Protein AF-F9PAH0-F1 (afdb_monomer_lite)

pLDDT: mean 81.91, std 15.85, range [33.75, 95.69]

Sequence (207 aa):
MQLYPTVAMKDNVKKVADNQKLSNFDKQYIRLISRLNNREYALFSSLFSEHNENYEKLVQPQVNRLPDKFSYSDLEKFATRDAQRNTTNNDLGIDNKFYKHRLRKRIKKLKGTQKRFSYTKSPEYNDLQLVLNQFAKSKTNPIFVIPPVNAKWTAYTGLSQEKYQQAVKKFVINWKVKDSRILLTFQTMAENLTLCRIRFIWDGLVG

Radius of gyration: 22.72 Å; chains: 1; bounding box: 51×42×54 Å

Organism: NCBI:txid1035184

InterPro domains:
  IPR006998 DltD [PF04914] (8-170)
  IPR006998 DltD [PTHR40039] (2-171)
  IPR023896 D-alanyl-lipoteichoic acid biosynthesis DltD, Firmicutes [TIGR04092] (8-171)

Foldseek 3Di:
DPQDPPDPVSVVVVCVVVVHDDDPVSVVVVVVVVVVVVVVCVVCVCVPPVPDCCCVVPPVVVVVQADPDDDLVRLLVSLVVVLCVQQPPDPLSAGPVCCVPPQVVCVVVQFQQQQVPAPQDDCVVVVVVVVLVVCVVVVHADEDEDFDFRPSSCNRNVHDPVRVVNNVVVVVVVVVVSVHHYDYLDPVPNPSRQANHRGHGRSSVSD

Structure (mmCIF, N/CA/C/O backbone):
data_AF-F9PAH0-F1
#
_entry.id   AF-F9PAH0-F1
#
loop_
_atom_site.group_PDB
_atom_site.id
_atom_site.type_symbol
_atom_site.label_atom_id
_atom_site.label_alt_id
_atom_site.label_comp_id
_atom_site.label_asym_id
_atom_site.label_entity_id
_atom_site.label_seq_id
_atom_site.pdbx_PDB_ins_code
_atom_site.Cartn_x
_atom_site.Cartn_y
_atom_site.Cartn_z
_atom_site.occupancy
_atom_site.B_iso_or_equiv
_atom_site.auth_seq_id
_atom_site.auth_comp_id
_atom_site.auth_asym_id
_atom_site.auth_atom_id
_atom_site.pdbx_PDB_model_num
ATOM 1 N N . MET A 1 1 ? -1.562 11.970 23.059 1.00 47.16 1 MET A N 1
ATOM 2 C CA . MET A 1 1 ? -1.780 12.024 21.595 1.00 47.16 1 MET A CA 1
ATOM 3 C C . MET A 1 1 ? -2.135 13.455 21.232 1.00 47.16 1 MET A C 1
ATOM 5 O O . MET A 1 1 ? -3.005 14.019 21.883 1.00 47.16 1 MET A O 1
ATOM 9 N N . GLN A 1 2 ? -1.449 14.074 20.272 1.00 47.50 2 GLN A N 1
ATOM 10 C CA . GLN A 1 2 ? -1.817 15.415 19.815 1.00 47.50 2 GLN A CA 1
ATOM 11 C C . GLN A 1 2 ? -3.057 15.279 18.921 1.00 47.50 2 GLN A C 1
ATOM 13 O O . GLN A 1 2 ? -2.973 14.740 17.823 1.00 47.50 2 GLN A O 1
ATOM 18 N N . LEU A 1 3 ? -4.228 15.667 19.432 1.00 54.44 3 LEU A N 1
ATOM 19 C CA . LEU A 1 3 ? -5.477 15.627 18.668 1.00 54.44 3 LEU A CA 1
ATOM 20 C C . LEU A 1 3 ? -5.437 16.713 17.587 1.00 54.44 3 LEU A C 1
ATOM 22 O O . LEU A 1 3 ? -5.250 17.889 17.904 1.00 54.44 3 LEU A O 1
ATOM 26 N N . TYR A 1 4 ? -5.621 16.324 16.323 1.00 59.38 4 TYR A N 1
ATOM 27 C CA . TYR A 1 4 ? -5.689 17.268 15.210 1.00 59.38 4 TYR A CA 1
ATOM 28 C C . TYR A 1 4 ? -6.858 18.254 15.415 1.00 59.38 4 TYR A C 1
ATOM 30 O O . TYR A 1 4 ? -7.948 17.843 15.826 1.00 59.38 4 TYR A O 1
ATOM 38 N N . PRO A 1 5 ? -6.665 19.558 15.150 1.00 54.03 5 PRO A N 1
ATOM 39 C CA . PRO A 1 5 ? -7.657 20.588 15.465 1.00 54.03 5 PRO A CA 1
ATOM 40 C C . PRO A 1 5 ? -8.951 20.491 14.636 1.00 54.03 5 PRO A C 1
ATOM 42 O O . PRO A 1 5 ? -9.949 21.080 15.030 1.00 54.03 5 PRO A O 1
ATOM 45 N N . THR A 1 6 ? -8.960 19.724 13.542 1.00 70.06 6 THR A N 1
ATOM 46 C CA . THR A 1 6 ? -10.070 19.604 12.576 1.00 70.06 6 THR A CA 1
ATOM 47 C C . THR A 1 6 ? -10.914 18.331 12.728 1.00 70.06 6 THR A C 1
ATOM 49 O O . THR A 1 6 ? -11.711 18.008 11.850 1.00 70.06 6 THR A O 1
ATOM 52 N N . VAL A 1 7 ? -10.754 17.575 13.818 1.00 76.00 7 VAL A N 1
ATOM 53 C CA . VAL A 1 7 ? -11.484 16.311 14.012 1.00 76.00 7 VAL A CA 1
ATOM 54 C C . VAL A 1 7 ? -12.943 16.591 14.382 1.00 76.00 7 VAL A C 1
ATOM 56 O O . VAL A 1 7 ? -13.227 17.128 15.452 1.00 76.00 7 VAL A O 1
ATOM 59 N N . ALA A 1 8 ? -13.878 16.199 13.513 1.00 82.38 8 ALA A N 1
ATOM 60 C CA . ALA A 1 8 ? -15.301 16.186 13.844 1.00 82.38 8 ALA A CA 1
ATOM 61 C C . ALA A 1 8 ? -15.552 15.298 15.077 1.00 82.38 8 ALA A C 1
ATOM 63 O O . ALA A 1 8 ? -14.923 14.253 15.232 1.00 82.38 8 ALA A O 1
ATOM 64 N N . MET A 1 9 ? -16.468 15.709 15.962 1.00 87.69 9 MET A N 1
ATOM 65 C CA . MET A 1 9 ? -16.746 15.010 17.231 1.00 87.69 9 MET A CA 1
ATOM 66 C C . MET A 1 9 ? -15.517 14.890 18.162 1.00 87.69 9 MET A C 1
ATOM 68 O O . MET A 1 9 ? -15.365 13.904 18.888 1.00 87.69 9 MET A O 1
ATOM 72 N N . LYS A 1 10 ? -14.631 15.901 18.150 1.00 89.00 10 LYS A N 1
ATOM 73 C CA . LYS A 1 10 ? -13.363 15.951 18.906 1.00 89.00 10 LYS A CA 1
ATOM 74 C C . LYS A 1 10 ? -13.489 15.516 20.367 1.00 89.00 10 LYS A C 1
ATOM 76 O O . LYS A 1 10 ? -12.657 14.741 20.836 1.00 89.00 10 LYS A O 1
ATOM 81 N N . ASP A 1 11 ? -14.513 15.981 21.076 1.00 90.00 11 ASP A N 1
ATOM 82 C CA . ASP A 1 11 ? -14.696 15.672 22.498 1.00 90.00 11 ASP A CA 1
ATOM 83 C C . ASP A 1 11 ? -15.018 14.193 22.727 1.00 90.00 11 ASP A C 1
ATOM 85 O O . ASP A 1 11 ? -14.488 13.575 23.651 1.00 90.00 11 ASP A O 1
ATOM 89 N N . ASN A 1 12 ? -15.824 13.586 21.851 1.00 91.25 12 ASN A N 1
ATOM 90 C CA . ASN A 1 12 ? -16.105 12.151 21.886 1.00 91.25 12 ASN A CA 1
ATOM 91 C C . ASN A 1 12 ? -14.835 11.337 21.620 1.00 91.25 12 ASN A C 1
ATOM 93 O O . ASN A 1 12 ? -14.559 10.379 22.341 1.00 91.25 12 ASN A O 1
ATOM 97 N N . VAL A 1 13 ? -14.045 11.738 20.619 1.00 90.94 13 VAL A N 1
ATOM 98 C CA . VAL A 1 13 ? -12.766 11.090 20.288 1.00 90.94 13 VAL A CA 1
ATOM 99 C C . VAL A 1 13 ? -11.781 11.202 21.452 1.00 90.94 13 VAL A C 1
ATOM 101 O O . VAL A 1 13 ? -11.138 10.213 21.800 1.00 90.94 13 VAL A O 1
ATOM 104 N N . LYS A 1 14 ? -11.702 12.371 22.101 1.00 92.31 14 LYS A N 1
ATOM 105 C CA . LYS A 1 14 ? -10.852 12.587 23.277 1.00 92.31 14 LYS A CA 1
ATOM 106 C C . LYS A 1 14 ? -11.249 11.673 24.437 1.00 92.31 14 LYS A C 1
ATOM 108 O O . LYS A 1 14 ? -10.386 10.987 24.970 1.00 92.31 14 LYS A O 1
ATOM 113 N N . LYS A 1 15 ? -12.544 11.588 24.766 1.00 94.19 15 LYS A N 1
ATOM 114 C CA . LYS A 1 15 ? -13.045 10.670 25.806 1.00 94.19 15 LYS A CA 1
ATOM 115 C C . LYS A 1 15 ? -12.620 9.226 25.529 1.00 94.19 15 LYS A C 1
ATOM 117 O O . LYS A 1 15 ? -12.112 8.564 26.424 1.00 94.19 15 LYS A O 1
ATOM 122 N N . VAL A 1 16 ? -12.775 8.752 24.290 1.00 92.44 16 VAL A N 1
ATOM 123 C CA . VAL A 1 16 ? -12.360 7.390 23.908 1.00 92.44 16 VAL A CA 1
ATOM 124 C C . VAL A 1 16 ? -10.844 7.204 24.039 1.00 92.44 16 VAL A C 1
ATOM 126 O O . VAL A 1 16 ? -10.410 6.191 24.581 1.00 92.44 16 VAL A O 1
ATOM 129 N N . ALA A 1 17 ? -10.043 8.173 23.588 1.00 91.12 17 ALA A N 1
ATOM 130 C CA . ALA A 1 17 ? -8.582 8.125 23.694 1.00 91.12 17 ALA A CA 1
ATOM 131 C C . ALA A 1 17 ? -8.089 8.111 25.153 1.00 91.12 17 ALA A C 1
ATOM 133 O O . ALA A 1 17 ? -7.122 7.420 25.467 1.00 91.12 17 ALA A O 1
ATOM 134 N N . ASP A 1 18 ? -8.791 8.817 26.041 1.00 94.50 18 ASP A N 1
ATOM 135 C CA . ASP A 1 18 ? -8.509 8.886 27.477 1.00 94.50 18 ASP A CA 1
ATOM 136 C C . ASP A 1 18 ? -9.134 7.704 28.263 1.00 94.50 18 ASP A C 1
ATOM 138 O O . ASP A 1 18 ? -9.179 7.728 29.493 1.00 94.50 18 ASP A O 1
ATOM 142 N N . ASN A 1 19 ? -9.629 6.660 27.576 1.00 92.94 19 ASN A N 1
ATOM 143 C CA . ASN A 1 19 ? -10.338 5.498 28.146 1.00 92.94 19 ASN A CA 1
ATOM 144 C C . ASN A 1 19 ? -11.589 5.847 28.980 1.00 92.94 19 ASN A C 1
ATOM 146 O O . ASN A 1 19 ? -12.035 5.071 29.829 1.00 92.94 19 ASN A O 1
ATOM 150 N N . GLN A 1 20 ? -12.195 7.004 28.729 1.00 95.69 20 GLN A N 1
ATOM 151 C CA . GLN A 1 20 ? -13.417 7.444 29.389 1.00 95.69 20 GLN A CA 1
ATOM 152 C C . GLN A 1 20 ? -14.656 6.877 28.688 1.00 95.69 20 GLN A C 1
ATOM 154 O O . GLN A 1 20 ? -14.743 6.798 27.459 1.00 95.69 20 GLN A O 1
ATOM 159 N N . LYS A 1 21 ? -15.670 6.507 29.478 1.00 94.00 21 LYS A N 1
ATOM 160 C CA . LYS A 1 21 ? -16.954 6.041 28.939 1.00 94.00 21 LYS A CA 1
ATOM 161 C C . LYS A 1 21 ? -17.720 7.209 28.317 1.00 94.00 21 LYS A C 1
ATOM 163 O O . LYS A 1 21 ? -17.865 8.266 28.923 1.00 94.00 21 LYS A O 1
ATOM 168 N N . LEU A 1 22 ? -18.286 6.983 27.134 1.00 94.88 22 LEU A N 1
ATOM 169 C CA . LEU A 1 22 ? -19.228 7.918 26.519 1.00 94.88 22 LEU A CA 1
ATOM 170 C C . LEU A 1 22 ? -20.534 7.975 27.324 1.00 94.88 22 LEU A C 1
ATOM 172 O O . LEU A 1 22 ? -21.088 6.929 27.689 1.00 94.88 22 LEU A O 1
ATOM 176 N N . SER A 1 23 ? -21.041 9.189 27.549 1.00 95.06 23 SER A N 1
ATOM 177 C CA . SER A 1 23 ? -22.338 9.414 28.194 1.00 95.06 23 SER A CA 1
ATOM 178 C C . SER A 1 23 ? -23.495 8.919 27.317 1.00 95.06 23 SER A C 1
ATOM 180 O O . SER A 1 23 ? -23.333 8.622 26.130 1.00 95.06 23 SER A O 1
ATOM 182 N N . ASN A 1 24 ? -24.700 8.838 27.883 1.00 95.62 24 ASN A N 1
ATOM 183 C CA . ASN A 1 24 ? -25.885 8.491 27.098 1.00 95.62 24 ASN A CA 1
ATOM 184 C C . ASN A 1 24 ? -26.184 9.544 26.022 1.00 95.62 24 ASN A C 1
ATOM 186 O O . ASN A 1 24 ? -26.548 9.170 24.909 1.00 95.62 24 ASN A O 1
ATOM 190 N N . PHE A 1 25 ? -25.960 10.827 26.316 1.00 93.25 25 PHE A N 1
ATOM 191 C CA . PHE A 1 25 ? -26.119 11.906 25.341 1.00 93.25 25 PHE A CA 1
ATOM 192 C C . PHE A 1 25 ? -25.129 11.764 24.177 1.00 93.25 25 PHE A C 1
ATOM 194 O O . PHE A 1 25 ? -25.547 11.765 23.021 1.00 93.25 25 PHE A O 1
ATOM 201 N N . ASP A 1 26 ? -23.847 11.512 24.480 1.00 94.75 26 ASP A N 1
ATOM 202 C CA . ASP A 1 26 ? -22.812 11.245 23.470 1.00 94.75 26 ASP A CA 1
ATOM 203 C C . ASP A 1 26 ? -23.247 10.113 22.523 1.00 94.75 26 ASP A C 1
ATOM 205 O O . ASP A 1 26 ? -23.173 10.236 21.301 1.00 94.75 26 ASP A O 1
ATOM 209 N N . LYS A 1 27 ? -23.753 9.007 23.086 1.00 95.06 27 LYS A N 1
ATOM 210 C CA . LYS A 1 27 ? -24.207 7.844 22.309 1.00 95.06 27 LYS A CA 1
ATOM 211 C C . LYS A 1 27 ? -25.421 8.158 21.434 1.00 95.06 27 LYS A C 1
ATOM 213 O O . LYS A 1 27 ? -25.475 7.670 20.308 1.00 95.06 27 LYS A O 1
ATOM 218 N N . GLN A 1 28 ? -26.397 8.927 21.924 1.00 95.00 28 GLN A N 1
ATOM 219 C CA . GLN A 1 28 ? -27.572 9.295 21.122 1.00 95.00 28 GLN A CA 1
ATOM 220 C C . GLN A 1 28 ? -27.201 10.244 19.981 1.00 95.00 28 GLN A C 1
ATOM 222 O O . GLN A 1 28 ? -27.650 10.035 18.854 1.00 95.00 28 GLN A O 1
ATOM 227 N N . TYR A 1 29 ? -26.322 11.214 20.241 1.00 93.38 29 TYR A N 1
ATOM 228 C CA . TYR A 1 29 ? -25.792 12.104 19.211 1.00 93.38 29 TYR A CA 1
ATOM 229 C C . TYR A 1 29 ? -25.036 11.326 18.121 1.00 93.38 29 TYR A C 1
ATOM 231 O O . TYR A 1 29 ? -25.361 11.453 16.941 1.00 93.38 29 TYR A O 1
ATOM 239 N N . ILE A 1 30 ? -24.119 10.425 18.506 1.00 93.69 30 ILE A N 1
ATOM 240 C CA . ILE A 1 30 ? -23.404 9.538 17.566 1.00 93.69 30 ILE A CA 1
ATOM 241 C C . ILE A 1 30 ? -24.385 8.727 16.710 1.00 93.69 30 ILE A C 1
ATOM 243 O O . ILE A 1 30 ? -24.213 8.627 15.495 1.00 93.69 30 ILE A O 1
ATOM 247 N N . ARG A 1 31 ? -25.430 8.149 17.318 1.00 95.44 31 ARG A N 1
ATOM 248 C CA . ARG A 1 31 ? -26.441 7.367 16.585 1.00 95.44 31 ARG A CA 1
ATOM 249 C C . ARG A 1 31 ? -27.213 8.212 15.579 1.00 95.44 31 ARG A C 1
ATOM 251 O O . ARG A 1 31 ? -27.495 7.718 14.490 1.00 95.44 31 ARG A O 1
ATOM 258 N N . LEU A 1 32 ? -27.569 9.448 15.929 1.00 93.31 32 LEU A N 1
ATOM 259 C CA . LEU A 1 32 ? -28.270 10.356 15.023 1.00 93.31 32 LEU A CA 1
ATOM 260 C C . LEU A 1 32 ? -27.403 10.680 13.802 1.00 93.31 32 LEU A C 1
ATOM 262 O O . LEU A 1 32 ? -27.845 10.459 12.676 1.00 93.31 32 LEU A O 1
ATOM 266 N N . ILE A 1 33 ? -26.160 11.114 14.025 1.00 93.25 33 ILE A N 1
ATOM 267 C CA . ILE A 1 33 ? -25.223 11.444 12.941 1.00 93.25 33 ILE A CA 1
ATOM 268 C C . ILE A 1 33 ? -24.930 10.215 12.075 1.00 93.25 33 ILE A C 1
ATOM 270 O O . ILE A 1 33 ? -24.981 10.301 10.854 1.00 93.25 33 ILE A O 1
ATOM 274 N N . SER A 1 34 ? -24.726 9.039 12.675 1.00 93.25 34 SER A N 1
ATOM 275 C CA . SER A 1 34 ? -24.521 7.799 11.916 1.00 93.25 34 SER A CA 1
ATOM 276 C C . SER A 1 34 ? -25.712 7.457 11.012 1.00 93.25 34 SER A C 1
ATOM 278 O O . SER A 1 34 ? -25.512 7.054 9.868 1.00 93.25 34 SER A O 1
ATOM 280 N N . ARG A 1 35 ? -26.952 7.645 11.483 1.00 94.12 35 ARG A N 1
ATOM 281 C CA . ARG A 1 35 ? -28.152 7.419 10.660 1.00 94.12 35 ARG A CA 1
ATOM 282 C C . ARG A 1 35 ? -28.252 8.408 9.504 1.00 94.12 35 ARG A C 1
ATOM 284 O O . ARG A 1 35 ? -28.629 7.993 8.412 1.00 94.12 35 ARG A O 1
ATOM 291 N N . LEU A 1 36 ? -27.935 9.680 9.741 1.00 92.69 36 LEU A N 1
ATOM 292 C CA . LEU A 1 36 ? -27.933 10.705 8.697 1.00 92.69 36 LEU A CA 1
ATOM 293 C C . LEU A 1 36 ? -26.873 10.395 7.637 1.00 92.69 36 LEU A C 1
ATOM 295 O O . LEU A 1 36 ? -27.227 10.292 6.469 1.00 92.69 36 LEU A O 1
ATOM 299 N N . ASN A 1 37 ? -25.637 10.104 8.049 1.00 92.25 37 ASN A N 1
ATOM 300 C CA . ASN A 1 37 ? -24.547 9.749 7.137 1.00 92.25 37 ASN A CA 1
ATOM 301 C C . ASN A 1 37 ? -24.881 8.507 6.296 1.00 92.25 37 ASN A C 1
ATOM 303 O O . ASN A 1 37 ? -24.611 8.476 5.100 1.00 92.25 37 ASN A O 1
ATOM 307 N N . ASN A 1 38 ? -25.502 7.484 6.896 1.00 93.00 38 ASN A N 1
ATOM 308 C CA . ASN A 1 38 ? -25.898 6.279 6.162 1.00 93.00 38 ASN A CA 1
ATOM 309 C C . ASN A 1 38 ? -27.016 6.556 5.145 1.00 93.00 38 ASN A C 1
ATOM 311 O O . ASN A 1 38 ? -27.019 5.964 4.069 1.00 93.00 38 ASN A O 1
ATOM 315 N N . ARG A 1 39 ? -27.966 7.443 5.471 1.00 90.25 39 ARG A N 1
ATOM 316 C CA . ARG A 1 39 ? -29.029 7.858 4.541 1.00 90.25 39 ARG A CA 1
ATOM 317 C C . ARG A 1 39 ? -28.483 8.718 3.410 1.00 90.25 39 ARG A C 1
ATOM 319 O O . ARG A 1 39 ? -28.838 8.480 2.266 1.00 90.25 39 ARG A O 1
ATOM 326 N N . GLU A 1 40 ? -27.614 9.673 3.726 1.00 89.38 40 GLU A N 1
ATOM 327 C CA . GLU A 1 40 ? -26.903 10.485 2.739 1.00 89.38 40 GLU A CA 1
ATOM 328 C C . GLU A 1 40 ? -26.132 9.579 1.774 1.00 89.38 40 GLU A C 1
ATOM 330 O O . GLU A 1 40 ? -26.335 9.646 0.565 1.00 89.38 40 GLU A O 1
ATOM 335 N N . TYR A 1 41 ? -25.342 8.639 2.298 1.00 87.44 41 TYR A N 1
ATOM 336 C CA . TYR A 1 41 ? -24.636 7.669 1.468 1.00 87.44 41 TYR A CA 1
ATOM 337 C C . TYR A 1 41 ? -25.592 6.850 0.589 1.00 87.44 41 TYR A C 1
ATOM 339 O O . TYR A 1 41 ? -25.357 6.719 -0.608 1.00 87.44 41 TYR A O 1
ATOM 347 N N . ALA A 1 42 ? -26.695 6.333 1.137 1.00 88.38 42 ALA A N 1
ATOM 348 C CA . ALA A 1 42 ? -27.669 5.564 0.360 1.00 88.38 42 ALA A CA 1
ATOM 349 C C . ALA A 1 42 ? -28.345 6.384 -0.755 1.00 88.38 42 ALA A C 1
ATOM 351 O O . ALA A 1 42 ? -28.624 5.839 -1.816 1.00 88.38 42 ALA A O 1
ATOM 352 N N . LEU A 1 43 ? -28.588 7.679 -0.531 1.00 88.31 43 LEU A N 1
ATOM 353 C CA . LEU A 1 43 ? -29.221 8.566 -1.512 1.00 88.31 43 LEU A CA 1
ATOM 354 C C . LEU A 1 43 ? -28.255 9.027 -2.607 1.00 88.31 43 LEU A C 1
ATOM 356 O O . LEU A 1 43 ? -28.645 9.099 -3.768 1.00 88.31 43 LEU A O 1
ATOM 360 N N . PHE A 1 44 ? -27.011 9.359 -2.250 1.00 86.75 44 PHE A N 1
ATOM 361 C CA . PHE A 1 44 ? -26.070 9.993 -3.178 1.00 86.75 44 PHE A CA 1
ATOM 362 C C . PHE A 1 44 ? -25.037 9.027 -3.777 1.00 86.75 44 PHE A C 1
ATOM 364 O O . PHE A 1 44 ? -24.402 9.370 -4.771 1.00 86.75 44 PHE A O 1
ATOM 371 N N . SER A 1 45 ? -24.846 7.823 -3.223 1.00 83.12 45 SER A N 1
ATOM 372 C CA . SER A 1 45 ? -23.835 6.879 -3.735 1.00 83.12 45 SER A CA 1
ATOM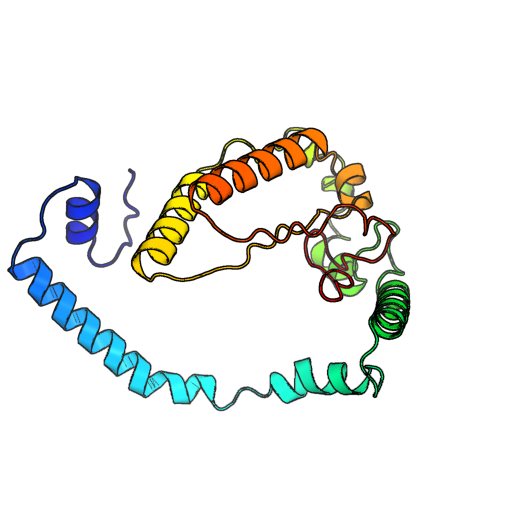 373 C C . SER A 1 45 ? -24.101 6.427 -5.171 1.00 83.12 45 SER A C 1
ATOM 375 O O . SER A 1 45 ? -23.149 6.342 -5.950 1.00 83.12 45 SER A O 1
ATOM 377 N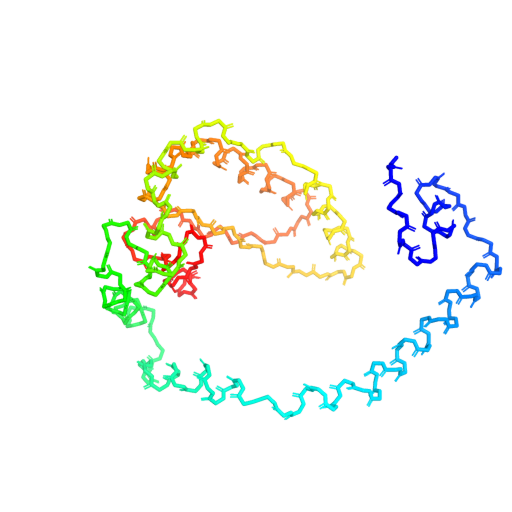 N . SER A 1 46 ? -25.361 6.187 -5.546 1.00 75.56 46 SER A N 1
ATOM 378 C CA . SER A 1 46 ? -25.748 5.787 -6.908 1.00 75.56 46 SER A CA 1
ATOM 379 C C . SER A 1 46 ? -25.408 6.862 -7.942 1.00 75.56 46 SER A C 1
ATOM 381 O O . SER A 1 46 ? -24.796 6.551 -8.964 1.00 75.56 46 SER A O 1
ATOM 383 N N . LEU A 1 47 ? -25.669 8.138 -7.629 1.00 75.06 47 LEU A N 1
ATOM 384 C CA . LEU A 1 47 ? -25.380 9.278 -8.512 1.00 75.06 47 LEU A CA 1
ATOM 385 C C . LEU A 1 47 ? -23.910 9.341 -8.947 1.00 75.06 47 LEU A C 1
ATOM 387 O O . LEU A 1 47 ? -23.616 9.728 -10.076 1.00 75.06 47 LEU A O 1
ATOM 391 N N . PHE A 1 48 ? -22.987 8.945 -8.067 1.00 70.81 48 PHE A N 1
ATOM 392 C CA . PHE A 1 48 ? -21.547 8.970 -8.341 1.00 70.81 48 PHE A CA 1
ATOM 393 C C . PHE A 1 48 ? -20.967 7.611 -8.760 1.00 70.81 48 PHE A C 1
ATOM 395 O O . PHE A 1 48 ? -19.854 7.570 -9.286 1.00 70.81 48 PHE A O 1
ATOM 402 N N . SER A 1 49 ? -21.684 6.504 -8.536 1.00 67.81 49 SER A N 1
ATOM 403 C CA . SER A 1 49 ? -21.180 5.150 -8.818 1.00 67.81 49 SER A CA 1
ATOM 404 C C . SER A 1 49 ? -21.609 4.617 -10.186 1.00 67.81 49 SER A C 1
ATOM 406 O O . SER A 1 49 ? -20.838 3.887 -10.809 1.00 67.81 49 SER A O 1
ATOM 408 N N . GLU A 1 50 ? -22.796 4.985 -10.675 1.00 60.09 50 GLU A N 1
ATOM 409 C CA . GLU A 1 50 ? -23.430 4.335 -11.837 1.00 60.09 50 GLU A CA 1
ATOM 410 C C . GLU A 1 50 ? -22.877 4.782 -13.202 1.00 60.09 50 GLU A C 1
ATOM 412 O O . GLU A 1 50 ? -22.955 4.033 -14.168 1.00 60.09 50 GLU A O 1
ATOM 417 N N . HIS A 1 51 ? -22.228 5.947 -13.291 1.00 61.25 51 HIS A N 1
ATOM 418 C CA . HIS A 1 51 ? -21.725 6.503 -14.559 1.00 61.25 51 HIS A CA 1
ATOM 419 C C . HIS A 1 51 ? -20.211 6.329 -14.747 1.00 61.25 51 HIS A C 1
ATOM 421 O O . HIS A 1 51 ? -19.542 7.198 -15.310 1.00 61.25 51 HIS A O 1
ATOM 427 N N . ASN A 1 52 ? -19.627 5.238 -14.241 1.00 71.81 52 ASN A N 1
ATOM 428 C CA . ASN A 1 52 ? -18.194 5.004 -14.397 1.00 71.81 52 ASN A CA 1
ATOM 429 C C . ASN A 1 52 ? -17.908 3.983 -15.513 1.00 71.81 52 ASN A C 1
ATOM 431 O O . ASN A 1 52 ? -18.111 2.784 -15.374 1.00 71.81 52 ASN A O 1
ATOM 435 N N . GLU A 1 53 ? -17.367 4.464 -16.632 1.00 82.69 53 GLU A N 1
ATOM 436 C CA . GLU A 1 53 ? -16.910 3.631 -17.759 1.00 82.69 53 GLU A CA 1
ATOM 437 C C . GLU A 1 53 ? -15.579 2.909 -17.446 1.00 82.69 53 GLU A C 1
ATOM 439 O O . GLU A 1 53 ? -14.831 2.533 -18.348 1.00 82.69 53 GLU A O 1
ATOM 444 N N . ASN A 1 54 ? -15.214 2.750 -16.166 1.00 85.81 54 ASN A N 1
ATOM 445 C CA . ASN A 1 54 ? -13.908 2.213 -15.782 1.00 85.81 54 ASN A CA 1
ATOM 446 C C . ASN A 1 54 ? -13.762 0.741 -16.160 1.00 85.81 54 ASN A C 1
ATOM 448 O O . ASN A 1 54 ? -12.660 0.332 -16.514 1.00 85.81 54 ASN A O 1
ATOM 452 N N . TYR A 1 55 ? -14.840 -0.048 -16.103 1.00 85.31 55 TYR A N 1
ATOM 453 C CA . TYR A 1 55 ? -14.796 -1.440 -16.547 1.00 85.31 55 TYR A CA 1
ATOM 454 C C . TYR A 1 55 ? -14.412 -1.521 -18.032 1.00 85.31 55 TYR A C 1
ATOM 456 O O . TYR A 1 55 ? -13.387 -2.112 -18.374 1.00 85.31 55 TYR A O 1
ATOM 464 N N . GLU A 1 56 ? -15.149 -0.812 -18.888 1.00 89.88 56 GLU A N 1
ATOM 465 C CA . GLU A 1 56 ? -14.916 -0.788 -20.338 1.00 89.88 56 GLU A CA 1
ATOM 466 C C . GLU A 1 56 ? -13.566 -0.172 -20.721 1.00 89.88 56 GLU A C 1
ATOM 468 O O . GLU A 1 56 ? -12.931 -0.588 -21.687 1.00 89.88 56 GLU A O 1
ATOM 473 N N . LYS A 1 57 ? -13.081 0.814 -19.958 1.00 89.44 57 LYS A N 1
ATOM 474 C CA . LYS A 1 57 ? -11.814 1.500 -20.259 1.00 89.44 57 LYS A CA 1
ATOM 475 C C . LYS A 1 57 ? -10.580 0.815 -19.680 1.00 89.44 57 LYS A C 1
ATOM 477 O O . LYS A 1 57 ? -9.501 0.939 -20.258 1.00 89.44 57 LYS A O 1
ATOM 482 N N . LEU A 1 58 ? -10.692 0.162 -18.521 1.00 88.75 58 LEU A N 1
ATOM 483 C CA . LEU A 1 58 ? -9.540 -0.349 -17.765 1.00 88.75 58 LEU A CA 1
ATOM 484 C C . LEU A 1 58 ? -9.483 -1.875 -17.702 1.00 88.75 58 LEU A C 1
ATOM 486 O O . LEU A 1 58 ? -8.380 -2.412 -17.645 1.00 88.75 58 LEU A O 1
ATOM 490 N N . VAL A 1 59 ? -10.629 -2.562 -17.708 1.00 87.56 59 VAL A N 1
ATOM 491 C CA . VAL A 1 59 ? -10.706 -4.023 -17.547 1.00 87.56 59 VAL A CA 1
ATOM 492 C C . VAL A 1 59 ? -10.875 -4.706 -18.898 1.00 87.56 59 VAL A C 1
ATOM 494 O O . VAL A 1 59 ? -10.013 -5.500 -19.278 1.00 87.56 59 VAL A O 1
ATOM 497 N N . GLN A 1 60 ? -11.918 -4.357 -19.657 1.00 91.00 60 GLN A N 1
ATOM 498 C CA . GLN A 1 60 ? -12.251 -5.019 -20.925 1.00 91.00 60 GLN A CA 1
ATOM 499 C C . GLN A 1 60 ? -11.077 -5.069 -21.926 1.00 91.00 60 GLN A C 1
ATOM 501 O O . GLN A 1 60 ? -10.803 -6.141 -22.472 1.00 91.00 60 GLN A O 1
ATOM 506 N N . PRO A 1 61 ? -10.286 -3.991 -22.122 1.00 92.56 61 PRO A N 1
ATOM 507 C CA . PRO A 1 61 ? -9.163 -4.025 -23.052 1.00 92.56 61 PRO A CA 1
ATOM 508 C C . PRO A 1 61 ? -8.026 -4.935 -22.583 1.00 92.56 61 PRO A C 1
ATOM 510 O O . PRO A 1 61 ? -7.234 -5.370 -23.409 1.00 92.56 61 PRO A O 1
ATOM 513 N N . GLN A 1 62 ? -7.910 -5.210 -21.278 1.00 87.56 62 GLN A N 1
ATOM 514 C CA . GLN A 1 62 ? -6.903 -6.133 -20.746 1.00 87.56 62 GLN A CA 1
ATOM 515 C C . GLN A 1 62 ? -7.359 -7.581 -20.879 1.00 87.56 62 GLN A C 1
ATOM 517 O O . GLN A 1 62 ? -6.554 -8.422 -21.265 1.00 87.56 62 GLN A O 1
ATOM 522 N N . VAL A 1 63 ? -8.646 -7.855 -20.638 1.00 88.88 63 VAL A N 1
ATOM 523 C CA . VAL A 1 63 ? -9.241 -9.188 -20.822 1.00 88.88 63 VAL A CA 1
ATOM 524 C C . VAL A 1 63 ? -9.039 -9.672 -22.256 1.00 88.88 63 VAL A C 1
ATOM 526 O O . VAL A 1 63 ? -8.550 -10.777 -22.458 1.00 88.88 63 VAL A O 1
ATOM 529 N N . ASN A 1 64 ? -9.279 -8.806 -23.244 1.00 89.75 64 ASN A N 1
ATOM 530 C CA . ASN A 1 64 ? -9.113 -9.131 -24.667 1.00 89.75 64 ASN A CA 1
ATOM 531 C C . ASN A 1 64 ? -7.662 -9.459 -25.080 1.00 89.75 64 ASN A C 1
ATOM 533 O O . ASN A 1 64 ? -7.425 -9.880 -26.209 1.00 89.75 64 ASN A O 1
ATOM 537 N N . ARG A 1 65 ? -6.670 -9.208 -24.214 1.00 90.12 65 ARG A N 1
ATOM 538 C CA . ARG A 1 65 ? -5.250 -9.497 -24.479 1.00 90.12 65 ARG A CA 1
ATOM 539 C C . ARG A 1 65 ? -4.805 -10.832 -23.884 1.00 90.12 65 ARG A C 1
ATOM 541 O O . ARG A 1 65 ? -3.715 -11.292 -24.221 1.00 90.12 65 ARG A O 1
ATOM 548 N N . LEU A 1 66 ? -5.592 -11.405 -22.974 1.00 90.44 66 LEU A N 1
ATOM 549 C CA . LEU A 1 66 ? -5.252 -12.642 -22.282 1.00 90.44 66 LEU A CA 1
ATOM 550 C C . LEU A 1 66 ? -5.491 -13.865 -23.183 1.00 90.44 66 LEU A C 1
ATOM 552 O O . LEU A 1 66 ? -6.292 -13.794 -24.111 1.00 90.44 66 LEU A O 1
ATOM 556 N N . PRO A 1 67 ? -4.809 -14.996 -22.922 1.00 89.69 67 PRO A N 1
ATOM 557 C CA . PRO A 1 67 ? -5.126 -16.259 -23.579 1.00 89.69 67 PRO A CA 1
ATOM 558 C C . PRO A 1 67 ? -6.570 -16.702 -23.292 1.00 89.69 67 PRO A C 1
ATOM 560 O O . PRO A 1 67 ? -7.013 -16.634 -22.146 1.00 89.69 67 PRO A O 1
ATOM 563 N N . ASP A 1 68 ? -7.262 -17.243 -24.301 1.00 90.56 68 ASP A N 1
ATOM 564 C CA . ASP A 1 68 ? -8.653 -17.720 -24.165 1.00 90.56 68 ASP A CA 1
ATOM 565 C C . ASP A 1 68 ? -8.802 -18.867 -23.153 1.00 90.56 68 ASP A C 1
ATOM 567 O O . ASP A 1 68 ? -9.856 -19.055 -22.546 1.00 90.56 68 ASP A O 1
ATOM 571 N N . LYS A 1 69 ? -7.740 -19.664 -22.974 1.00 92.38 69 LYS A N 1
ATOM 572 C CA . LYS A 1 69 ? -7.689 -20.764 -22.008 1.00 92.38 69 LYS A CA 1
ATOM 573 C C . LYS A 1 69 ? -6.775 -20.399 -20.849 1.00 92.38 69 LYS A C 1
ATOM 575 O O . LYS A 1 69 ? -5.625 -20.015 -21.050 1.00 92.38 69 LYS A O 1
ATOM 580 N N . PHE A 1 70 ? -7.280 -20.582 -19.632 1.00 90.94 70 PHE A N 1
ATOM 581 C CA . PHE A 1 70 ? -6.507 -20.353 -18.420 1.00 90.94 70 PHE A CA 1
ATOM 582 C C . PHE A 1 70 ? -5.343 -21.346 -18.307 1.00 90.94 70 PHE A C 1
ATOM 584 O O . PHE A 1 70 ? -5.538 -22.561 -18.335 1.00 90.94 70 PHE A O 1
ATOM 591 N N . SER A 1 71 ? -4.135 -20.810 -18.150 1.00 91.88 71 SER A N 1
ATOM 592 C CA . SER A 1 71 ? -2.901 -21.566 -17.952 1.00 91.88 71 SER A CA 1
ATOM 593 C C . SER A 1 71 ? -1.872 -20.654 -17.298 1.00 91.88 71 SER A C 1
ATOM 595 O O . SER A 1 71 ? -1.556 -19.591 -17.834 1.00 91.88 71 SER A O 1
ATOM 597 N N . TYR A 1 72 ? -1.330 -21.065 -16.151 1.00 85.75 72 TYR A N 1
ATOM 598 C CA . TYR A 1 72 ? -0.305 -20.292 -15.448 1.00 85.75 72 TYR A CA 1
ATOM 599 C C . TYR A 1 72 ? 0.922 -20.030 -16.330 1.00 85.75 72 TYR A C 1
ATOM 601 O O . TYR A 1 72 ? 1.397 -18.901 -16.390 1.00 85.75 72 TYR A O 1
ATOM 609 N N . SER A 1 73 ? 1.365 -21.031 -17.098 1.00 87.81 73 SER A N 1
ATOM 610 C CA . SER A 1 73 ? 2.507 -20.883 -18.010 1.00 87.81 73 SER A CA 1
ATOM 611 C C . SER A 1 73 ? 2.234 -19.876 -19.130 1.00 87.81 73 SER A C 1
ATOM 613 O O . SER A 1 73 ? 3.113 -19.095 -19.495 1.00 87.81 73 SER A O 1
ATOM 615 N N . ASP A 1 74 ? 1.021 -19.862 -19.687 1.00 88.25 74 ASP A N 1
ATOM 616 C CA . ASP A 1 74 ? 0.693 -18.945 -20.783 1.00 88.25 74 ASP A CA 1
ATOM 617 C C . ASP A 1 74 ? 0.471 -17.516 -20.283 1.00 88.25 74 ASP A C 1
ATOM 619 O O . ASP A 1 74 ? 0.881 -16.562 -20.951 1.00 88.25 74 ASP A O 1
ATOM 623 N N . LEU A 1 75 ? -0.100 -17.367 -19.083 1.00 86.38 75 LEU A N 1
ATOM 624 C CA . LEU A 1 75 ? -0.214 -16.084 -18.394 1.00 86.38 75 LEU A CA 1
ATOM 625 C C . LEU A 1 75 ? 1.162 -15.514 -18.038 1.00 86.38 75 LEU A C 1
ATOM 627 O O . LEU A 1 75 ? 1.406 -14.338 -18.293 1.00 86.38 75 LEU A O 1
ATOM 631 N N . GLU A 1 76 ? 2.084 -16.336 -17.539 1.00 83.38 76 GLU A N 1
ATOM 632 C CA . GLU A 1 76 ? 3.460 -15.928 -17.238 1.00 83.38 76 GLU A CA 1
ATOM 633 C C . GLU A 1 76 ? 4.212 -15.489 -18.504 1.00 83.38 76 GLU A C 1
ATOM 635 O O . GLU A 1 76 ? 4.805 -14.407 -18.542 1.00 83.38 76 GLU A O 1
ATOM 640 N N . LYS A 1 77 ? 4.122 -16.263 -19.596 1.00 86.38 77 LYS A N 1
ATOM 641 C CA . LYS A 1 77 ? 4.698 -15.880 -20.901 1.00 86.38 77 LYS A CA 1
ATOM 642 C C . LYS A 1 77 ? 4.084 -14.597 -21.452 1.00 86.38 77 LYS A C 1
ATOM 644 O O . LYS A 1 77 ? 4.764 -13.822 -22.130 1.00 86.38 77 LYS A O 1
ATOM 649 N N . PHE A 1 78 ? 2.781 -14.393 -21.265 1.00 86.31 78 PHE A N 1
ATOM 650 C CA . PHE A 1 78 ? 2.115 -13.157 -21.662 1.00 86.31 78 PHE A CA 1
ATOM 651 C C . PHE A 1 78 ? 2.636 -11.973 -20.843 1.00 86.31 78 PHE A C 1
ATOM 653 O O . PHE A 1 78 ? 3.091 -10.989 -21.428 1.00 86.31 78 PHE A O 1
ATOM 660 N N . ALA A 1 79 ? 2.629 -12.092 -19.519 1.00 83.56 79 ALA A N 1
ATOM 661 C CA . ALA A 1 79 ? 2.989 -11.021 -18.605 1.00 83.56 79 ALA A CA 1
ATOM 662 C C . ALA A 1 79 ? 4.478 -10.639 -18.727 1.00 83.56 79 ALA A C 1
ATOM 664 O O . ALA A 1 79 ? 4.790 -9.458 -18.874 1.00 83.56 79 ALA A O 1
ATOM 665 N N . THR A 1 80 ? 5.368 -11.625 -18.894 1.00 84.69 80 THR A N 1
ATOM 666 C CA . THR A 1 80 ? 6.791 -11.426 -19.234 1.00 84.69 80 THR A CA 1
ATOM 667 C C . THR A 1 80 ? 6.957 -10.584 -20.503 1.00 84.69 80 THR A C 1
ATOM 669 O O . THR A 1 80 ? 7.683 -9.586 -20.515 1.00 84.69 80 THR A O 1
ATOM 672 N N . ARG A 1 81 ? 6.272 -10.952 -21.596 1.00 88.12 81 ARG A N 1
ATOM 673 C CA . ARG A 1 81 ? 6.346 -10.209 -22.868 1.00 88.12 81 ARG A CA 1
ATOM 674 C C . ARG A 1 81 ? 5.774 -8.802 -22.735 1.00 88.12 81 ARG A C 1
ATOM 676 O O . ARG A 1 81 ? 6.320 -7.868 -23.326 1.00 88.12 81 ARG A O 1
ATOM 683 N N . ASP A 1 82 ? 4.682 -8.640 -21.993 1.00 87.38 82 ASP A N 1
ATOM 684 C CA . ASP A 1 82 ? 4.066 -7.330 -21.795 1.00 87.38 82 ASP A CA 1
ATOM 685 C C . ASP A 1 82 ? 4.954 -6.410 -20.951 1.00 87.38 82 ASP A C 1
ATOM 687 O O . ASP A 1 82 ? 5.163 -5.248 -21.302 1.00 87.38 82 ASP A O 1
ATOM 691 N N . ALA A 1 83 ? 5.560 -6.938 -19.890 1.00 85.38 83 ALA A N 1
ATOM 692 C CA . ALA A 1 83 ? 6.519 -6.212 -19.075 1.00 85.38 83 ALA A CA 1
ATOM 693 C C . ALA A 1 83 ? 7.732 -5.770 -19.911 1.00 85.38 83 ALA A C 1
ATOM 695 O O . ALA A 1 83 ? 8.046 -4.582 -19.931 1.00 85.38 83 ALA A O 1
ATOM 696 N N . GLN A 1 84 ? 8.339 -6.666 -20.705 1.00 87.38 84 GLN A N 1
ATOM 697 C CA . GLN A 1 84 ? 9.472 -6.324 -21.582 1.00 87.38 84 GLN A CA 1
ATOM 698 C C . GLN A 1 84 ? 9.151 -5.170 -22.536 1.00 87.38 84 GLN A C 1
ATOM 700 O O . GLN A 1 84 ? 9.972 -4.271 -22.712 1.00 87.38 84 GLN A O 1
ATOM 705 N N . ARG A 1 85 ? 7.949 -5.158 -23.129 1.00 90.88 85 ARG A N 1
ATOM 706 C CA . ARG A 1 85 ? 7.494 -4.073 -24.016 1.00 90.88 85 ARG A CA 1
ATOM 707 C C . ARG A 1 85 ? 7.296 -2.751 -23.274 1.00 90.88 85 ARG A C 1
ATOM 709 O O . ARG A 1 85 ? 7.541 -1.685 -23.841 1.00 90.88 85 ARG A O 1
ATOM 716 N N . ASN A 1 86 ? 6.862 -2.810 -22.018 1.00 90.56 86 ASN A N 1
ATOM 717 C CA . ASN A 1 86 ? 6.520 -1.635 -21.221 1.00 90.56 86 ASN A CA 1
ATOM 718 C C . ASN A 1 86 ? 7.654 -1.129 -20.317 1.00 90.56 86 ASN A C 1
ATOM 720 O O . ASN A 1 86 ? 7.481 -0.086 -19.692 1.00 90.56 86 ASN A O 1
ATOM 724 N N . THR A 1 87 ? 8.818 -1.782 -20.265 1.00 91.69 87 THR A N 1
ATOM 725 C CA . THR A 1 87 ? 9.968 -1.368 -19.434 1.00 91.69 87 THR A CA 1
ATOM 726 C C . THR A 1 87 ? 11.249 -1.164 -20.254 1.00 91.69 87 THR A C 1
ATOM 728 O O . THR A 1 87 ? 12.316 -1.652 -19.894 1.00 91.69 87 THR A O 1
ATOM 731 N N . THR A 1 88 ? 11.154 -0.459 -21.381 1.00 94.44 88 THR A N 1
ATOM 732 C CA . THR A 1 88 ? 12.252 -0.290 -22.355 1.00 94.44 88 THR A CA 1
ATOM 733 C C . THR A 1 88 ? 13.053 1.003 -22.205 1.00 94.44 88 THR A C 1
ATOM 735 O O . THR A 1 88 ? 14.150 1.111 -22.741 1.00 94.44 88 THR A O 1
ATOM 738 N N . ASN A 1 89 ? 12.534 2.014 -21.502 1.00 94.62 89 ASN A N 1
ATOM 739 C CA . ASN A 1 89 ? 13.141 3.352 -21.459 1.00 94.62 89 ASN A CA 1
ATOM 740 C C . ASN A 1 89 ? 14.034 3.615 -20.233 1.00 94.62 89 ASN A C 1
ATOM 742 O O . ASN A 1 89 ? 14.394 4.769 -19.967 1.00 94.62 89 ASN A O 1
ATOM 746 N N . ASN A 1 90 ? 14.328 2.575 -19.452 1.00 92.94 90 ASN A N 1
ATOM 747 C CA . ASN A 1 90 ? 15.185 2.637 -18.275 1.00 92.94 90 ASN A CA 1
ATOM 748 C C . ASN A 1 90 ? 15.729 1.254 -17.897 1.00 92.94 90 ASN A C 1
ATOM 750 O O . ASN A 1 90 ? 15.038 0.249 -18.025 1.00 92.94 90 ASN A O 1
ATOM 754 N N . ASP A 1 91 ? 16.915 1.232 -17.294 1.00 91.56 91 ASP A N 1
ATOM 755 C CA . ASP A 1 91 ? 17.582 -0.022 -16.919 1.00 91.56 91 ASP A CA 1
ATOM 756 C C . ASP A 1 91 ? 17.071 -0.621 -15.601 1.00 91.56 91 ASP A C 1
ATOM 758 O O . ASP A 1 91 ? 17.525 -1.684 -15.182 1.00 91.56 91 ASP A O 1
ATOM 762 N N . LEU A 1 92 ? 16.120 0.044 -14.931 1.00 90.25 92 LEU A N 1
ATOM 763 C CA . LEU A 1 92 ? 15.594 -0.342 -13.618 1.00 90.25 92 LEU A CA 1
ATOM 764 C C . LEU A 1 92 ? 14.405 -1.313 -13.705 1.00 90.25 92 LEU A C 1
ATOM 766 O O . LEU A 1 92 ? 13.911 -1.746 -12.664 1.00 90.25 92 LEU A O 1
ATOM 770 N N . GLY A 1 93 ? 13.944 -1.657 -14.914 1.00 87.75 93 GLY A N 1
ATOM 771 C CA . GLY A 1 93 ? 12.764 -2.508 -15.111 1.00 87.75 93 GLY A CA 1
ATOM 772 C C . GLY A 1 93 ? 11.476 -1.842 -14.619 1.00 87.75 93 GLY A C 1
ATOM 773 O O . GLY A 1 93 ? 10.612 -2.496 -14.049 1.00 87.75 93 GLY A O 1
ATOM 774 N N . ILE A 1 94 ? 11.377 -0.515 -14.743 1.00 89.62 94 ILE A N 1
ATOM 775 C CA . ILE A 1 94 ? 10.208 0.265 -14.320 1.00 89.62 94 ILE A CA 1
ATOM 776 C C . ILE A 1 94 ? 9.368 0.614 -15.549 1.00 89.62 94 ILE A C 1
ATOM 778 O O . ILE A 1 94 ? 9.923 0.916 -16.602 1.00 89.62 94 ILE A O 1
ATOM 782 N N . ASP A 1 95 ? 8.040 0.633 -15.407 1.00 92.12 95 ASP A N 1
ATOM 783 C CA . ASP A 1 95 ? 7.107 1.051 -16.457 1.00 92.12 95 ASP A CA 1
ATOM 784 C C . ASP A 1 95 ? 7.540 2.368 -17.112 1.00 92.12 95 ASP A C 1
ATOM 786 O O . ASP A 1 95 ? 7.835 3.369 -16.443 1.00 92.12 95 ASP A O 1
ATOM 790 N N . ASN A 1 96 ? 7.501 2.374 -18.439 1.00 93.56 96 ASN A N 1
ATOM 791 C CA . ASN A 1 96 ? 7.921 3.465 -19.295 1.00 93.56 96 ASN A CA 1
ATOM 792 C C . ASN A 1 96 ? 7.227 4.779 -18.925 1.00 93.56 96 ASN A C 1
ATOM 794 O O . ASN A 1 96 ? 7.882 5.829 -18.824 1.00 93.56 96 ASN A O 1
ATOM 798 N N . LYS A 1 97 ? 5.907 4.739 -18.701 1.00 92.50 97 LYS A N 1
ATOM 799 C CA . LYS A 1 97 ? 5.107 5.923 -18.356 1.00 92.50 97 LYS A CA 1
ATOM 800 C C . LYS A 1 97 ? 5.461 6.404 -16.950 1.00 92.50 97 LYS A C 1
ATOM 802 O O . LYS A 1 97 ? 5.751 7.590 -16.752 1.00 92.50 97 LYS A O 1
ATOM 807 N N . PHE A 1 98 ? 5.505 5.502 -15.975 1.00 91.69 98 PHE A N 1
ATOM 808 C CA . PHE A 1 98 ? 5.868 5.833 -14.602 1.00 91.69 98 PHE A CA 1
ATOM 809 C C . PHE A 1 98 ? 7.269 6.446 -14.517 1.00 91.69 98 PHE A C 1
ATOM 811 O O . PHE A 1 98 ? 7.436 7.507 -13.904 1.00 91.69 98 PHE A O 1
ATOM 818 N N . TYR A 1 99 ? 8.265 5.848 -15.173 1.00 93.12 99 TYR A N 1
ATOM 819 C CA . TYR A 1 99 ? 9.624 6.375 -15.193 1.00 93.12 99 TYR A CA 1
ATOM 820 C C . TYR A 1 99 ? 9.663 7.781 -15.803 1.00 93.12 99 TYR A C 1
ATOM 822 O O . TYR A 1 99 ? 10.125 8.725 -15.149 1.00 93.12 99 TYR A O 1
ATOM 830 N N . LYS A 1 100 ? 9.090 7.962 -17.003 1.00 95.12 100 LYS A N 1
ATOM 831 C CA . LYS A 1 100 ? 9.070 9.244 -17.732 1.00 95.12 100 LYS A CA 1
ATOM 832 C C . LYS A 1 100 ? 8.454 10.380 -16.914 1.00 95.12 100 LYS A C 1
ATOM 834 O O . LYS A 1 100 ? 9.023 11.475 -16.878 1.00 95.12 100 LYS A O 1
ATOM 839 N N . HIS A 1 101 ? 7.312 10.129 -16.271 1.00 94.12 101 HIS A N 1
ATOM 840 C CA . HIS A 1 101 ? 6.527 11.171 -15.603 1.00 94.12 101 HIS A CA 1
ATOM 841 C C . HIS A 1 101 ? 6.874 11.363 -14.125 1.00 94.12 101 HIS A C 1
ATOM 843 O O . HIS A 1 101 ? 6.760 12.478 -13.618 1.00 94.12 101 HIS A O 1
ATOM 849 N N . ARG A 1 102 ? 7.288 10.308 -13.412 1.00 90.38 102 ARG A N 1
ATOM 850 C CA . ARG A 1 102 ? 7.459 10.347 -11.948 1.00 90.38 102 ARG A CA 1
ATOM 851 C C . ARG A 1 102 ? 8.905 10.234 -11.492 1.00 90.38 102 ARG A C 1
ATOM 853 O O . ARG A 1 102 ? 9.175 10.624 -10.356 1.00 90.38 102 ARG A O 1
ATOM 860 N N . LEU A 1 103 ? 9.825 9.712 -12.305 1.00 92.69 103 LEU A N 1
ATOM 861 C CA . LEU A 1 103 ? 11.201 9.445 -11.865 1.00 92.69 103 LEU A CA 1
ATOM 862 C C . LEU A 1 103 ? 12.255 10.218 -12.647 1.00 92.69 103 LEU A C 1
ATOM 864 O O . LEU A 1 103 ? 13.138 10.797 -12.020 1.00 92.69 103 LEU A O 1
ATOM 868 N N . ARG A 1 104 ? 12.137 10.309 -13.974 1.00 93.62 104 ARG A N 1
ATOM 869 C CA . ARG A 1 104 ? 13.174 10.834 -14.878 1.00 93.62 104 ARG A CA 1
ATOM 870 C C . ARG A 1 104 ? 13.797 12.152 -14.410 1.00 93.62 104 ARG A C 1
ATOM 872 O O . ARG A 1 104 ? 15.014 12.260 -14.333 1.00 93.62 104 ARG A O 1
ATOM 879 N N . LYS A 1 105 ? 12.976 13.135 -14.019 1.00 95.62 105 LYS A N 1
ATOM 880 C CA . LYS A 1 105 ? 13.447 14.466 -13.581 1.00 95.62 105 LYS A CA 1
ATOM 881 C C . LYS A 1 105 ? 14.222 14.462 -12.254 1.00 95.62 105 LYS A C 1
ATOM 883 O O . LYS A 1 105 ? 14.963 15.398 -11.980 1.00 95.62 105 LYS A O 1
ATOM 888 N N . ARG A 1 106 ? 14.041 13.442 -11.412 1.00 93.88 106 ARG A N 1
ATOM 889 C CA . ARG A 1 106 ? 14.620 13.368 -10.058 1.00 93.88 106 ARG A CA 1
ATOM 890 C C . ARG A 1 106 ? 15.476 12.131 -9.817 1.00 93.88 106 ARG A C 1
ATOM 892 O O . ARG A 1 106 ? 15.978 11.981 -8.712 1.00 93.88 106 ARG A O 1
ATOM 899 N N . ILE A 1 107 ? 15.667 11.271 -10.819 1.00 94.31 107 ILE A N 1
ATOM 900 C CA . ILE A 1 107 ? 16.306 9.961 -10.650 1.00 94.31 107 ILE A CA 1
ATOM 901 C C . ILE A 1 107 ? 17.687 10.089 -9.999 1.00 94.31 107 ILE A C 1
ATOM 903 O O . ILE A 1 107 ? 17.927 9.470 -8.969 1.00 94.31 107 ILE A O 1
ATOM 907 N N . LYS A 1 108 ? 18.513 11.037 -10.469 1.00 94.56 108 LYS A N 1
ATOM 908 C CA . LYS A 1 108 ? 19.837 11.344 -9.902 1.00 94.56 108 LYS A CA 1
ATOM 909 C C . LYS A 1 108 ? 19.791 11.663 -8.401 1.00 94.56 108 LYS A C 1
ATOM 911 O O . LYS A 1 108 ? 20.676 11.237 -7.670 1.00 94.56 108 LYS A O 1
ATOM 916 N N . LYS A 1 109 ? 18.749 12.365 -7.934 1.00 95.19 109 LYS A N 1
ATOM 917 C CA . LYS A 1 109 ? 18.569 12.727 -6.517 1.00 95.19 109 LYS A CA 1
ATOM 918 C C . LYS A 1 109 ? 18.149 11.541 -5.647 1.00 95.19 109 LYS A C 1
ATOM 920 O O . LYS A 1 109 ? 18.260 11.632 -4.436 1.00 95.19 109 LYS A O 1
ATOM 925 N N . LEU A 1 110 ? 17.632 10.463 -6.240 1.00 93.69 110 LEU A N 1
ATOM 926 C CA . LEU A 1 110 ? 17.122 9.298 -5.510 1.00 93.69 110 LEU A CA 1
ATOM 927 C C . LEU A 1 110 ? 18.206 8.251 -5.227 1.00 93.69 110 LEU A C 1
ATOM 929 O O . LEU A 1 110 ? 18.005 7.395 -4.359 1.00 93.69 110 LEU A O 1
ATOM 933 N N . LYS A 1 111 ? 19.360 8.334 -5.900 1.00 95.69 111 LYS A N 1
ATOM 934 C CA . LYS A 1 111 ? 20.481 7.412 -5.697 1.00 95.69 111 LYS A CA 1
ATOM 935 C C . LYS A 1 111 ? 20.941 7.446 -4.237 1.00 95.69 111 LYS A C 1
ATOM 937 O O . LYS A 1 111 ? 21.264 8.503 -3.704 1.00 95.69 111 LYS A O 1
ATOM 942 N N . GLY A 1 112 ? 20.962 6.289 -3.579 1.00 95.56 112 GLY A N 1
ATOM 943 C CA . GLY A 1 112 ? 21.415 6.163 -2.187 1.00 95.56 112 GLY A CA 1
ATOM 944 C C . GLY A 1 112 ? 20.514 6.787 -1.105 1.00 95.56 112 GLY A C 1
ATOM 945 O O . GLY A 1 112 ? 20.881 6.746 0.069 1.00 95.56 112 GLY A O 1
ATOM 946 N N . THR A 1 113 ? 19.348 7.342 -1.452 1.00 94.50 113 THR A N 1
ATOM 947 C CA . THR A 1 113 ? 18.463 8.028 -0.483 1.00 94.50 113 THR A CA 1
ATOM 948 C C . THR A 1 113 ? 17.873 7.110 0.588 1.00 94.50 113 THR A C 1
ATOM 950 O O . THR A 1 113 ? 17.485 7.579 1.654 1.00 94.50 113 THR A O 1
ATOM 953 N N . GLN A 1 114 ? 17.825 5.800 0.337 1.00 92.56 114 GLN A N 1
ATOM 954 C CA . GLN A 1 114 ? 17.216 4.811 1.228 1.00 92.56 114 GLN A CA 1
ATOM 955 C C . GLN A 1 114 ? 18.234 4.026 2.071 1.00 92.56 114 GLN A C 1
ATOM 957 O O . GLN A 1 114 ? 17.830 3.147 2.829 1.00 92.56 114 GLN A O 1
ATOM 962 N N . LYS A 1 115 ? 19.529 4.381 2.038 1.00 93.44 115 LYS A N 1
ATOM 963 C CA . LYS A 1 115 ? 20.598 3.710 2.816 1.00 93.44 115 LYS A CA 1
ATOM 964 C C . LYS A 1 115 ? 20.311 3.591 4.314 1.00 93.44 115 LYS A C 1
ATOM 966 O O . LYS A 1 115 ? 20.658 2.597 4.948 1.00 93.44 115 LYS A O 1
ATOM 971 N N . ARG A 1 116 ? 19.686 4.616 4.895 1.00 91.50 116 ARG A N 1
ATOM 972 C CA . ARG A 1 116 ? 19.347 4.665 6.328 1.00 91.50 116 ARG A CA 1
ATOM 973 C C . ARG A 1 116 ? 17.889 4.301 6.616 1.00 91.50 116 ARG A C 1
ATOM 975 O O . ARG A 1 116 ? 17.487 4.317 7.774 1.00 91.50 116 ARG A O 1
ATOM 982 N N . PHE A 1 117 ? 17.107 3.969 5.590 1.00 89.69 117 PHE A N 1
ATOM 983 C CA . PHE A 1 117 ? 15.691 3.658 5.744 1.00 89.69 117 PHE A CA 1
ATOM 984 C C . PHE A 1 117 ? 15.500 2.319 6.472 1.00 89.69 117 PHE A C 1
ATOM 986 O O . PHE A 1 117 ? 16.286 1.385 6.300 1.00 89.69 117 PHE A O 1
ATOM 993 N N . SER A 1 118 ? 14.459 2.224 7.300 1.00 88.62 118 SER A N 1
ATOM 994 C CA . SER A 1 118 ? 14.095 0.993 8.005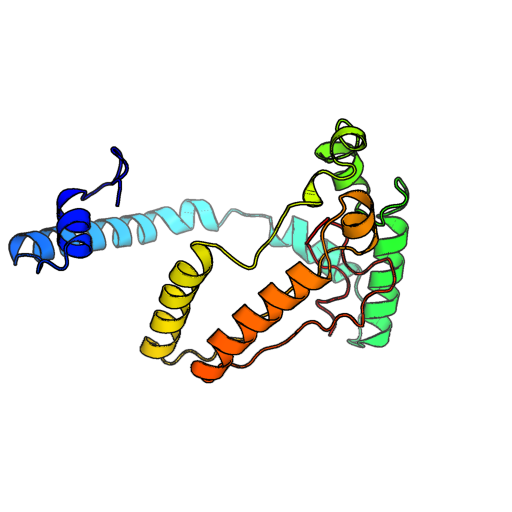 1.00 88.62 118 SER A CA 1
ATOM 995 C C . SER A 1 118 ? 12.588 0.920 8.214 1.00 88.62 118 SER A C 1
ATOM 997 O O . SER A 1 118 ? 11.979 1.902 8.627 1.00 88.62 118 SER A O 1
ATOM 999 N N . TYR A 1 119 ? 12.005 -0.257 7.986 1.00 88.38 119 TYR A N 1
ATOM 1000 C CA . TYR A 1 119 ? 10.587 -0.536 8.246 1.00 88.38 119 TYR A CA 1
ATOM 1001 C C . TYR A 1 119 ? 10.359 -1.261 9.585 1.00 88.38 119 TYR A C 1
ATOM 1003 O O . TYR A 1 119 ? 9.233 -1.619 9.924 1.00 88.38 119 TYR A O 1
ATOM 1011 N N . THR A 1 120 ? 11.414 -1.513 10.368 1.00 88.81 120 THR A N 1
ATOM 1012 C CA . THR A 1 120 ? 11.319 -2.306 11.610 1.00 88.81 120 THR A CA 1
ATOM 1013 C C . THR A 1 120 ? 10.647 -1.554 12.766 1.00 88.81 120 THR A C 1
ATOM 1015 O O . THR A 1 120 ? 10.120 -2.179 13.695 1.00 88.81 120 THR A O 1
ATOM 1018 N N . LYS A 1 121 ? 10.616 -0.217 12.698 1.00 89.75 121 LYS A N 1
ATOM 1019 C CA . LYS A 1 121 ? 9.955 0.679 13.655 1.00 89.75 121 LYS A CA 1
ATOM 1020 C C . LYS A 1 121 ? 8.970 1.570 12.898 1.00 89.75 121 LYS A C 1
ATOM 1022 O O . LYS A 1 121 ? 9.390 2.351 12.053 1.00 89.75 121 LYS A O 1
ATOM 1027 N N . SER A 1 122 ? 7.680 1.423 13.183 1.00 87.94 122 SER A N 1
ATOM 1028 C CA . SER A 1 122 ? 6.609 2.202 12.555 1.00 87.94 122 SER A CA 1
ATOM 1029 C C . SER A 1 122 ? 5.368 2.223 13.459 1.00 87.94 122 SER A C 1
ATOM 1031 O O . SER A 1 122 ? 5.086 1.192 14.075 1.00 87.94 122 SER A O 1
ATOM 1033 N N . PRO A 1 123 ? 4.614 3.334 13.550 1.00 88.56 123 PRO A N 1
ATOM 1034 C CA . PRO A 1 123 ? 3.298 3.331 14.195 1.00 88.56 123 PRO A CA 1
ATOM 1035 C C . PRO A 1 123 ? 2.297 2.404 13.485 1.00 88.56 123 PRO A C 1
ATOM 1037 O O . PRO A 1 123 ? 1.435 1.835 14.146 1.00 88.56 123 PRO A O 1
ATOM 1040 N N . GLU A 1 124 ? 2.501 2.132 12.191 1.00 88.88 124 GLU A N 1
ATOM 1041 C CA . GLU A 1 124 ? 1.644 1.264 11.365 1.00 88.88 124 GLU A CA 1
ATOM 1042 C C . GLU A 1 124 ? 1.496 -0.169 11.913 1.00 88.88 124 GLU A C 1
ATOM 1044 O O . GLU A 1 124 ? 0.531 -0.861 11.601 1.00 88.88 124 GLU A O 1
ATOM 1049 N N . TYR A 1 125 ? 2.427 -0.646 12.755 1.00 88.44 125 TYR A N 1
ATOM 1050 C CA . TYR A 1 125 ? 2.261 -1.941 13.431 1.00 88.44 125 TYR A CA 1
ATOM 1051 C C . TYR A 1 125 ? 1.080 -1.928 14.415 1.00 88.44 125 TYR A C 1
ATOM 1053 O O . TYR A 1 125 ? 0.397 -2.943 14.554 1.00 88.44 125 TYR A O 1
ATOM 1061 N N . ASN A 1 126 ? 0.830 -0.798 15.083 1.00 87.94 126 ASN A N 1
ATOM 1062 C CA . ASN A 1 126 ? -0.305 -0.639 15.990 1.00 87.94 126 ASN A CA 1
ATOM 1063 C C . ASN A 1 126 ? -1.609 -0.477 15.202 1.00 87.94 126 ASN A C 1
ATOM 1065 O O . ASN A 1 126 ? -2.616 -1.080 15.567 1.00 87.94 126 ASN A O 1
ATOM 1069 N N . ASP A 1 127 ? -1.579 0.259 14.091 1.00 90.25 127 ASP A N 1
ATOM 1070 C CA . ASP A 1 127 ? -2.749 0.435 13.223 1.00 90.25 127 ASP A CA 1
ATOM 1071 C C . ASP A 1 127 ? -3.170 -0.899 12.590 1.00 90.25 127 ASP A C 1
ATOM 1073 O O . ASP A 1 127 ? -4.346 -1.270 12.605 1.00 90.25 127 ASP A O 1
ATOM 1077 N N . LEU A 1 128 ? -2.199 -1.705 12.151 1.00 88.81 128 LEU A N 1
ATOM 1078 C CA . LEU A 1 128 ? -2.446 -3.071 11.695 1.00 88.81 128 LEU A CA 1
ATOM 1079 C C . LEU A 1 128 ? -3.065 -3.943 12.796 1.00 88.81 128 LEU A C 1
ATOM 1081 O O . LEU A 1 128 ? -3.949 -4.749 12.511 1.00 88.81 128 LEU A O 1
ATOM 1085 N N . GLN A 1 129 ? -2.661 -3.771 14.059 1.00 87.56 129 GLN A N 1
ATOM 1086 C CA . GLN A 1 129 ? -3.266 -4.501 15.175 1.00 87.56 129 GLN A CA 1
ATOM 1087 C C . GLN A 1 129 ? -4.759 -4.179 15.333 1.00 87.56 129 GLN A C 1
ATOM 1089 O O . GLN A 1 129 ? -5.532 -5.072 15.686 1.00 87.56 129 GLN A O 1
ATOM 1094 N N . LEU A 1 130 ? -5.188 -2.946 15.037 1.00 90.88 130 LEU A N 1
ATOM 1095 C CA . LEU A 1 130 ? -6.609 -2.582 15.038 1.00 90.88 130 LEU A CA 1
ATOM 1096 C C . LEU A 1 130 ? -7.382 -3.352 13.959 1.00 90.88 130 LEU A C 1
ATOM 1098 O O . LEU A 1 130 ? -8.446 -3.899 14.251 1.00 90.88 130 LEU A O 1
ATOM 1102 N N . VAL A 1 131 ? -6.818 -3.473 12.752 1.00 90.69 131 VAL A N 1
ATOM 1103 C CA . VAL A 1 131 ? -7.403 -4.264 11.654 1.00 90.69 131 VAL A CA 1
ATOM 1104 C C . VAL A 1 131 ? -7.496 -5.747 12.029 1.00 90.69 131 VAL A C 1
ATOM 1106 O O . VAL A 1 131 ? -8.559 -6.352 11.893 1.00 90.69 131 VAL A O 1
ATOM 1109 N N . LEU A 1 132 ? -6.425 -6.327 12.582 1.00 88.94 132 LEU A N 1
ATOM 1110 C CA . LEU A 1 132 ? -6.412 -7.725 13.039 1.00 88.94 132 LEU A CA 1
ATOM 1111 C C . LEU A 1 132 ? -7.451 -7.982 14.136 1.00 88.94 132 LEU A C 1
ATOM 1113 O O . LEU A 1 132 ? -8.144 -8.998 14.121 1.00 88.94 132 LEU A O 1
ATOM 1117 N N . ASN A 1 133 ? -7.588 -7.050 15.082 1.00 89.81 133 ASN A N 1
ATOM 1118 C CA . ASN A 1 133 ? -8.605 -7.135 16.127 1.00 89.81 133 ASN A CA 1
ATOM 1119 C C . ASN A 1 133 ? -10.019 -7.092 15.539 1.00 89.81 133 ASN A C 1
ATOM 1121 O O . ASN A 1 133 ? -10.905 -7.781 16.044 1.00 89.81 133 ASN A O 1
ATOM 1125 N N . GLN A 1 134 ? -10.235 -6.305 14.483 1.00 91.00 134 GLN A N 1
ATOM 1126 C CA . GLN A 1 134 ? -11.523 -6.256 13.806 1.00 91.00 134 GLN A CA 1
ATOM 1127 C C . GLN A 1 134 ? -11.825 -7.570 13.080 1.00 91.00 134 G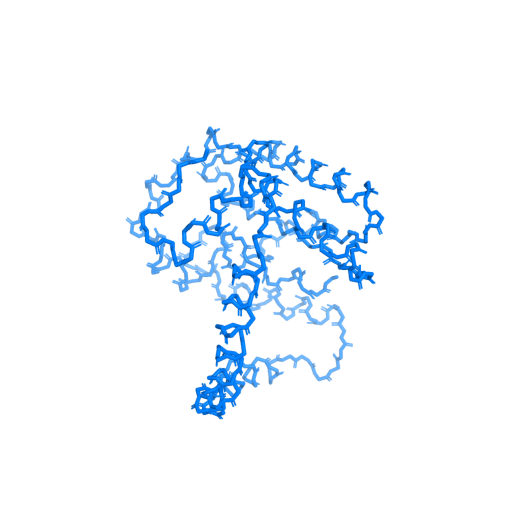LN A C 1
ATOM 1129 O O . GLN A 1 134 ? -12.920 -8.094 13.266 1.00 91.00 134 GLN A O 1
ATOM 1134 N N . PHE A 1 135 ? -10.863 -8.147 12.351 1.00 89.94 135 PHE A N 1
ATOM 1135 C CA . PHE A 1 135 ? -11.038 -9.453 11.701 1.00 89.94 135 PHE A CA 1
ATOM 1136 C C . PHE A 1 135 ? -11.358 -10.569 12.694 1.00 89.94 135 PHE A C 1
ATOM 1138 O O . PHE A 1 135 ? -12.251 -11.375 12.437 1.00 89.94 135 PHE A O 1
ATOM 1145 N N . ALA A 1 136 ? -10.693 -10.585 13.852 1.00 87.75 136 ALA A N 1
ATOM 1146 C CA . ALA A 1 136 ? -10.992 -11.546 14.910 1.00 87.75 136 ALA A CA 1
ATOM 1147 C C . ALA A 1 136 ? -12.426 -11.382 15.444 1.00 87.75 136 ALA A C 1
ATOM 1149 O O . ALA A 1 136 ? -13.148 -12.366 15.599 1.00 87.75 136 ALA A O 1
ATOM 1150 N N . LYS A 1 137 ? -12.875 -10.138 15.674 1.00 91.44 137 LYS A N 1
ATOM 1151 C CA . LYS A 1 137 ? -14.249 -9.845 16.120 1.00 91.44 137 LYS A CA 1
ATOM 1152 C C . LYS A 1 137 ? -15.299 -10.241 15.082 1.00 91.44 137 LYS A C 1
ATOM 1154 O O . LYS A 1 137 ? -16.354 -10.743 15.460 1.00 91.44 137 LYS A O 1
ATOM 1159 N N . SER A 1 138 ? -15.023 -10.024 13.796 1.00 93.00 138 SER A N 1
ATOM 1160 C CA . SER A 1 138 ? -15.928 -10.379 12.697 1.00 93.00 138 SER A CA 1
ATOM 1161 C C . SER A 1 138 ? -15.790 -11.827 12.221 1.00 93.00 138 SER A C 1
ATOM 1163 O O . SER A 1 138 ? -16.503 -12.214 11.299 1.00 93.00 138 SER A O 1
ATOM 1165 N N . LYS A 1 139 ? -14.899 -12.629 12.828 1.00 89.94 139 LYS A N 1
ATOM 1166 C CA . LYS A 1 139 ? -14.579 -14.008 12.411 1.00 89.94 139 LYS A CA 1
ATOM 1167 C C . LYS A 1 139 ? -14.200 -14.106 10.925 1.00 89.94 139 LYS A C 1
ATOM 1169 O O . LYS A 1 139 ? -14.554 -15.056 10.232 1.00 89.94 139 LYS A O 1
ATOM 1174 N N . THR A 1 140 ? -13.500 -13.095 10.419 1.00 87.44 140 THR A N 1
ATOM 1175 C CA . THR A 1 140 ? -13.037 -13.045 9.030 1.00 87.44 140 THR A CA 1
ATOM 1176 C C . THR A 1 140 ? -11.746 -13.847 8.880 1.00 87.44 140 THR A C 1
ATOM 1178 O O . THR A 1 140 ? -10.869 -13.759 9.734 1.00 87.44 140 THR A O 1
ATOM 1181 N N . ASN A 1 141 ? -11.604 -14.587 7.775 1.00 85.62 141 ASN A N 1
ATOM 1182 C CA . ASN A 1 141 ? -10.390 -15.335 7.427 1.00 85.62 141 ASN A CA 1
ATOM 1183 C C . ASN A 1 141 ? -9.635 -14.628 6.280 1.00 85.62 141 ASN A C 1
ATOM 1185 O O . ASN A 1 141 ? -9.839 -14.984 5.114 1.00 85.62 141 ASN A O 1
ATOM 1189 N N . PRO A 1 142 ? -8.828 -13.589 6.579 1.00 84.62 142 PRO A N 1
ATOM 1190 C CA . PRO A 1 142 ? -8.117 -12.826 5.561 1.00 84.62 142 PRO A CA 1
ATOM 1191 C C . PRO A 1 142 ? -6.944 -13.616 4.970 1.00 84.62 142 PRO A C 1
ATOM 1193 O O . PRO A 1 142 ? -6.333 -14.458 5.630 1.00 84.62 142 PRO A O 1
ATOM 1196 N N . ILE A 1 143 ? -6.588 -13.269 3.734 1.00 83.00 143 ILE A N 1
ATOM 1197 C CA . ILE A 1 143 ? -5.311 -13.630 3.119 1.00 83.00 143 ILE A CA 1
ATOM 1198 C C . ILE A 1 143 ? -4.443 -12.376 3.107 1.00 83.00 143 ILE A C 1
ATOM 1200 O O . ILE A 1 143 ? -4.828 -11.356 2.535 1.00 83.00 143 ILE A O 1
ATOM 1204 N N . PHE A 1 144 ? -3.270 -12.450 3.731 1.00 83.12 144 PHE A N 1
ATOM 1205 C CA . PHE A 1 144 ? -2.300 -11.359 3.693 1.00 83.12 144 PHE A CA 1
ATOM 1206 C C . PHE A 1 144 ? -1.279 -11.565 2.578 1.00 83.12 144 PHE A C 1
ATOM 1208 O O . PHE A 1 144 ? -0.712 -12.650 2.467 1.00 83.12 144 PHE A O 1
ATOM 1215 N N . VAL A 1 145 ? -1.014 -10.500 1.815 1.00 80.94 145 VAL A N 1
ATOM 1216 C CA . VAL A 1 145 ? -0.026 -10.460 0.727 1.00 80.94 145 VAL A CA 1
ATOM 1217 C C . VAL A 1 145 ? 1.047 -9.422 1.056 1.00 80.94 145 VAL A C 1
ATOM 1219 O O . VAL A 1 145 ? 0.731 -8.261 1.322 1.00 80.94 145 VAL A O 1
ATOM 1222 N N . ILE A 1 146 ? 2.319 -9.829 1.033 1.00 81.44 146 ILE A N 1
ATOM 1223 C CA . ILE A 1 146 ? 3.470 -8.937 1.250 1.00 81.44 146 ILE A CA 1
ATOM 1224 C C . ILE A 1 146 ? 4.251 -8.787 -0.063 1.00 81.44 146 ILE A C 1
ATOM 1226 O O . ILE A 1 146 ? 5.078 -9.648 -0.365 1.00 81.44 146 ILE A O 1
ATOM 1230 N N . PRO A 1 147 ? 4.044 -7.701 -0.831 1.00 78.81 147 PRO A N 1
ATOM 1231 C CA . PRO A 1 147 ? 4.715 -7.517 -2.111 1.00 78.81 147 PRO A CA 1
ATOM 1232 C C . PRO A 1 147 ? 6.210 -7.209 -1.921 1.00 78.81 147 PRO A C 1
ATOM 1234 O O . PRO A 1 147 ? 6.545 -6.385 -1.058 1.00 78.81 147 PRO A O 1
ATOM 1237 N N . PRO A 1 148 ? 7.112 -7.777 -2.747 1.00 79.56 148 PRO A N 1
ATOM 1238 C CA . PRO A 1 148 ? 8.528 -7.425 -2.726 1.00 79.56 148 PRO A CA 1
ATOM 1239 C C . PRO A 1 148 ? 8.769 -5.997 -3.246 1.00 79.56 148 PRO A C 1
ATOM 1241 O O . PRO A 1 148 ? 7.892 -5.344 -3.816 1.00 79.56 148 PRO A O 1
ATOM 1244 N N . VAL A 1 149 ? 9.998 -5.504 -3.077 1.00 81.19 149 VAL A N 1
ATOM 1245 C CA . VAL A 1 149 ? 10.475 -4.267 -3.719 1.00 81.19 149 VAL A CA 1
ATOM 1246 C C . VAL A 1 149 ? 11.376 -4.638 -4.895 1.00 81.19 149 VAL A C 1
ATOM 1248 O O . VAL A 1 149 ? 12.166 -5.573 -4.788 1.00 81.19 149 VAL A O 1
ATOM 1251 N N . ASN A 1 150 ? 11.284 -3.896 -6.004 1.00 83.75 150 ASN A N 1
ATOM 1252 C CA . ASN A 1 150 ? 12.084 -4.146 -7.207 1.00 83.75 150 ASN A CA 1
ATOM 1253 C C . ASN A 1 150 ? 13.587 -4.135 -6.866 1.00 83.75 150 ASN A C 1
ATOM 1255 O O . ASN A 1 150 ? 14.099 -3.138 -6.356 1.00 83.75 150 ASN A O 1
ATOM 1259 N N . ALA A 1 151 ? 14.290 -5.231 -7.167 1.00 86.44 151 ALA A N 1
ATOM 1260 C CA . ALA A 1 151 ? 15.686 -5.435 -6.776 1.00 86.44 151 ALA A CA 1
ATOM 1261 C C . ALA A 1 151 ? 16.653 -4.403 -7.391 1.00 86.44 151 ALA A C 1
ATOM 1263 O O . ALA A 1 151 ? 17.577 -3.928 -6.731 1.00 86.44 151 ALA A O 1
ATOM 1264 N N . LYS A 1 152 ? 16.417 -3.979 -8.638 1.00 90.06 152 LYS A N 1
ATOM 1265 C CA . LYS A 1 152 ? 17.217 -2.919 -9.273 1.00 90.06 152 LYS A CA 1
ATOM 1266 C C . LYS A 1 152 ? 16.973 -1.572 -8.601 1.00 90.06 152 LYS A C 1
ATOM 1268 O O . LYS A 1 152 ? 17.898 -0.781 -8.412 1.00 90.06 152 LYS A O 1
ATOM 1273 N N . TRP A 1 153 ? 15.734 -1.317 -8.183 1.00 90.69 153 TRP A N 1
ATOM 1274 C CA . TRP A 1 153 ? 15.389 -0.118 -7.427 1.00 90.69 153 TRP A CA 1
ATOM 1275 C C . TRP A 1 153 ? 16.001 -0.100 -6.021 1.00 90.69 153 TRP A C 1
ATOM 1277 O O . TRP A 1 153 ? 16.512 0.941 -5.587 1.00 90.69 153 TRP A O 1
ATOM 1287 N N . THR A 1 154 ? 15.968 -1.224 -5.297 1.00 90.31 154 THR A N 1
ATOM 1288 C CA . THR A 1 154 ? 16.585 -1.318 -3.965 1.00 90.31 154 THR A CA 1
ATOM 1289 C C . THR A 1 154 ? 18.087 -1.094 -4.052 1.00 90.31 154 THR A C 1
ATOM 1291 O O . THR A 1 154 ? 18.606 -0.269 -3.300 1.00 90.31 154 THR A O 1
ATOM 1294 N N . ALA A 1 155 ? 18.759 -1.704 -5.033 1.00 92.19 155 ALA A N 1
ATOM 1295 C CA . ALA A 1 155 ? 20.175 -1.474 -5.305 1.00 92.19 155 ALA A CA 1
ATOM 1296 C C . ALA A 1 155 ? 20.471 0.004 -5.626 1.00 92.19 155 ALA A C 1
ATOM 1298 O O . ALA A 1 155 ? 21.375 0.602 -5.039 1.00 92.19 155 ALA A O 1
ATOM 1299 N N . TYR A 1 156 ? 19.672 0.637 -6.493 1.00 93.75 156 TYR A N 1
ATOM 1300 C CA . TYR A 1 156 ? 19.864 2.040 -6.882 1.00 93.75 156 TYR A CA 1
ATOM 1301 C C . TYR A 1 156 ? 19.697 3.021 -5.710 1.00 93.75 156 TYR A C 1
ATOM 1303 O O . TYR A 1 156 ? 20.477 3.964 -5.530 1.00 93.75 156 TYR A O 1
ATOM 1311 N N . THR A 1 157 ? 18.664 2.814 -4.896 1.00 93.75 157 THR A N 1
ATOM 1312 C CA . THR A 1 157 ? 18.343 3.692 -3.761 1.00 93.75 157 THR A CA 1
ATOM 1313 C C . THR A 1 157 ? 19.100 3.338 -2.484 1.00 93.75 157 THR A C 1
ATOM 1315 O O . THR A 1 157 ? 19.161 4.163 -1.572 1.0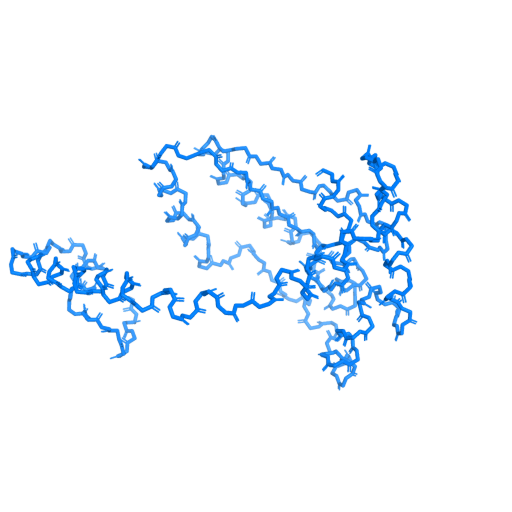0 93.75 157 THR A O 1
ATOM 1318 N N . GLY A 1 158 ? 19.718 2.160 -2.420 1.00 93.38 158 GLY A N 1
ATOM 1319 C CA . GLY A 1 158 ? 20.447 1.660 -1.258 1.00 93.38 158 GLY A CA 1
ATOM 1320 C C . GLY A 1 158 ? 19.552 1.105 -0.149 1.00 93.38 158 GLY A C 1
ATOM 1321 O O . GLY A 1 158 ? 19.972 1.101 1.004 1.00 93.38 158 GLY A O 1
ATOM 1322 N N . LEU A 1 159 ? 18.323 0.680 -0.453 1.00 91.69 159 LEU A N 1
ATOM 1323 C CA . LEU A 1 159 ? 17.449 0.068 0.549 1.00 91.69 159 LEU A CA 1
ATOM 1324 C C . LEU A 1 159 ? 18.034 -1.274 1.010 1.00 91.69 159 LEU A C 1
ATOM 1326 O O . LEU A 1 159 ? 18.270 -2.164 0.197 1.00 91.69 159 LEU A O 1
ATOM 1330 N N . SER A 1 160 ? 18.235 -1.433 2.319 1.00 90.75 160 SER A N 1
ATOM 1331 C CA . SER A 1 160 ? 18.751 -2.682 2.887 1.00 90.75 160 SER A CA 1
ATOM 1332 C C . SER A 1 160 ? 17.717 -3.804 2.765 1.00 90.75 160 SER A C 1
ATOM 1334 O O . SER A 1 160 ? 16.663 -3.761 3.406 1.00 90.75 160 SER A O 1
ATOM 1336 N N . GLN A 1 161 ? 18.053 -4.826 1.972 1.00 86.81 161 GLN A N 1
ATOM 1337 C CA . GLN A 1 161 ? 17.242 -6.035 1.841 1.00 86.81 161 GLN A CA 1
ATOM 1338 C C . GLN A 1 161 ? 17.113 -6.757 3.184 1.00 86.81 161 GLN A C 1
ATOM 1340 O O . GLN A 1 161 ? 16.028 -7.199 3.538 1.00 86.81 161 GLN A O 1
ATOM 1345 N N . GLU A 1 162 ? 18.186 -6.806 3.973 1.00 89.38 162 GLU A N 1
ATOM 1346 C CA . GLU A 1 162 ? 18.173 -7.398 5.311 1.00 89.38 162 GLU A CA 1
ATOM 1347 C C . GLU A 1 162 ? 17.143 -6.714 6.224 1.00 89.38 162 GLU A C 1
ATOM 1349 O O . GLU A 1 162 ? 16.274 -7.378 6.788 1.00 89.38 162 GLU A O 1
ATOM 1354 N N . LYS A 1 163 ? 17.165 -5.376 6.315 1.00 88.25 163 LYS A N 1
ATOM 1355 C CA . LYS A 1 163 ? 16.187 -4.622 7.122 1.00 88.25 163 LYS A CA 1
ATOM 1356 C C . LYS A 1 163 ? 14.760 -4.788 6.609 1.00 88.25 163 LYS A C 1
ATOM 1358 O O . LYS A 1 163 ? 13.819 -4.791 7.404 1.00 88.25 163 LYS A O 1
ATOM 1363 N N . TYR A 1 164 ? 14.587 -4.908 5.294 1.00 88.88 164 TYR A N 1
ATOM 1364 C CA . TYR A 1 164 ? 13.289 -5.210 4.703 1.00 88.88 164 TYR A CA 1
ATOM 1365 C C . TYR A 1 164 ? 12.798 -6.599 5.144 1.00 88.88 164 TYR A C 1
ATOM 1367 O O . TYR A 1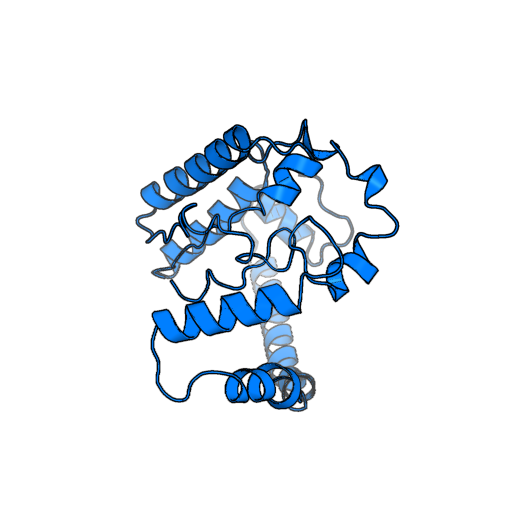 164 ? 11.695 -6.704 5.674 1.00 88.88 164 TYR A O 1
ATOM 1375 N N . GLN A 1 165 ? 13.638 -7.635 5.062 1.00 88.19 165 GLN A N 1
ATOM 1376 C CA . GLN A 1 165 ? 13.294 -8.989 5.515 1.00 88.19 165 GLN A CA 1
ATOM 1377 C C . GLN A 1 165 ? 13.029 -9.069 7.023 1.00 88.19 165 GLN A C 1
ATOM 1379 O O . GLN A 1 165 ? 12.108 -9.761 7.457 1.00 88.19 165 GLN A O 1
ATOM 1384 N N . GLN A 1 166 ? 13.765 -8.312 7.840 1.00 90.50 166 GLN A N 1
ATOM 1385 C CA . GLN A 1 166 ? 13.481 -8.191 9.274 1.00 90.50 166 GLN A CA 1
ATOM 1386 C C . GLN A 1 166 ? 12.076 -7.623 9.533 1.00 90.50 166 GLN A C 1
ATOM 1388 O O . GLN A 1 166 ? 11.369 -8.106 10.419 1.00 90.50 166 GLN A O 1
ATOM 1393 N N . ALA A 1 167 ? 11.645 -6.626 8.754 1.00 89.06 167 ALA A N 1
ATOM 1394 C CA . ALA A 1 167 ? 10.294 -6.082 8.857 1.00 89.06 167 ALA A CA 1
ATOM 1395 C C . ALA A 1 167 ? 9.232 -7.101 8.412 1.00 89.06 167 ALA A C 1
ATOM 1397 O O . ALA A 1 167 ? 8.256 -7.303 9.131 1.00 89.06 167 ALA A O 1
ATOM 1398 N N . VAL A 1 168 ? 9.453 -7.806 7.295 1.00 87.00 168 VAL A N 1
ATOM 1399 C CA . VAL A 1 168 ? 8.577 -8.900 6.834 1.00 87.00 168 VAL A CA 1
ATOM 1400 C C . VAL A 1 168 ? 8.414 -9.964 7.920 1.00 87.00 168 VAL A C 1
ATOM 1402 O O . VAL A 1 168 ? 7.290 -10.311 8.278 1.00 87.00 168 VAL A O 1
ATOM 1405 N N . LYS A 1 169 ? 9.518 -10.421 8.524 1.00 87.50 169 LYS A N 1
ATOM 1406 C CA . LYS A 1 169 ? 9.491 -11.393 9.627 1.00 87.50 169 LYS A CA 1
ATOM 1407 C C . LYS A 1 169 ? 8.654 -10.894 10.806 1.00 87.50 169 LYS A C 1
ATOM 1409 O O . LYS A 1 169 ? 7.887 -11.665 11.377 1.00 87.50 169 LYS A O 1
ATOM 1414 N N . LYS A 1 170 ? 8.761 -9.609 11.152 1.00 87.81 170 LYS A N 1
ATOM 1415 C CA . LYS A 1 170 ? 7.966 -9.000 12.226 1.00 87.81 170 LYS A CA 1
ATOM 1416 C C . LYS A 1 170 ? 6.466 -8.996 11.909 1.00 87.81 170 LYS A C 1
ATOM 1418 O O . LYS A 1 170 ? 5.676 -9.347 12.781 1.00 87.81 170 LYS A O 1
ATOM 1423 N N . PHE A 1 171 ? 6.074 -8.665 10.675 1.00 83.38 171 PHE A N 1
ATOM 1424 C CA . PHE A 1 171 ? 4.675 -8.772 10.237 1.00 83.38 171 PHE A CA 1
ATOM 1425 C C . PHE A 1 171 ? 4.160 -10.213 10.335 1.00 83.38 171 PHE A C 1
ATOM 1427 O O . PHE A 1 171 ? 3.124 -10.453 10.950 1.00 83.38 171 PHE A O 1
ATOM 1434 N N . VAL A 1 172 ? 4.923 -11.178 9.813 1.00 80.12 172 VAL A N 1
ATOM 1435 C CA . VAL A 1 172 ? 4.562 -12.605 9.827 1.00 80.12 172 VAL A CA 1
ATOM 1436 C C . VAL A 1 172 ? 4.382 -13.140 11.248 1.00 80.12 172 VAL A C 1
ATOM 1438 O O . VAL A 1 172 ? 3.422 -13.863 11.508 1.00 80.12 172 VAL A O 1
ATOM 1441 N N . ILE A 1 173 ? 5.277 -12.785 12.177 1.00 78.50 173 ILE A N 1
ATOM 1442 C CA . ILE A 1 173 ? 5.166 -13.193 13.586 1.00 78.50 173 ILE A CA 1
ATOM 1443 C C . ILE A 1 173 ? 3.860 -12.669 14.192 1.00 78.50 173 ILE A C 1
ATOM 1445 O O . ILE A 1 173 ? 3.106 -13.451 14.769 1.00 78.50 173 ILE A O 1
ATOM 1449 N N . ASN A 1 174 ? 3.556 -11.380 14.010 1.00 73.12 174 ASN A N 1
ATOM 1450 C CA . ASN A 1 174 ? 2.321 -10.789 14.530 1.00 73.12 174 ASN A CA 1
ATOM 1451 C C . ASN A 1 174 ? 1.061 -11.470 13.967 1.00 73.12 174 ASN A C 1
ATOM 1453 O O . ASN A 1 174 ? 0.069 -11.611 14.680 1.00 73.12 174 ASN A O 1
ATOM 1457 N N . TRP A 1 175 ? 1.091 -11.916 12.709 1.00 73.50 175 TRP A N 1
ATOM 1458 C CA . TRP A 1 175 ? -0.040 -12.592 12.066 1.00 73.50 175 TRP A CA 1
ATOM 1459 C C . TRP A 1 175 ? -0.221 -14.044 12.500 1.00 73.50 175 TRP A C 1
ATOM 1461 O O . TRP A 1 175 ? -1.356 -14.463 12.719 1.00 73.50 175 TRP A O 1
ATOM 1471 N N . LYS A 1 176 ? 0.867 -14.802 12.689 1.00 66.56 176 LYS A N 1
ATOM 1472 C CA . LYS A 1 176 ? 0.790 -16.187 13.192 1.00 66.56 176 LYS A CA 1
ATOM 1473 C C . LYS A 1 176 ? 0.153 -16.265 14.579 1.00 66.56 176 LYS A C 1
ATOM 1475 O O . LYS A 1 176 ? -0.611 -17.181 14.847 1.00 66.56 176 LYS A O 1
ATOM 1480 N N . VAL A 1 177 ? 0.393 -15.266 15.429 1.00 63.31 177 VAL A N 1
ATOM 1481 C CA . VAL A 1 177 ? -0.254 -15.149 16.751 1.00 63.31 177 VAL A CA 1
ATOM 1482 C C . VAL A 1 177 ? -1.785 -14.996 16.646 1.00 63.31 177 VAL A C 1
ATOM 1484 O O . VAL A 1 177 ? -2.494 -15.222 17.623 1.00 63.31 177 VAL A O 1
ATOM 1487 N N . LYS A 1 178 ? -2.319 -14.625 15.475 1.00 68.50 178 LYS A N 1
ATOM 1488 C CA . LYS A 1 178 ? -3.752 -14.407 15.216 1.00 68.50 178 LYS A CA 1
ATOM 1489 C C . LYS A 1 178 ? -4.370 -15.434 14.253 1.00 68.50 178 LYS A C 1
ATOM 1491 O O . LYS A 1 178 ? -5.444 -15.165 13.726 1.00 68.50 178 LYS A O 1
ATOM 1496 N N . ASP A 1 179 ? -3.699 -16.568 14.026 1.00 66.12 179 ASP A N 1
ATOM 1497 C CA . ASP A 1 179 ? -4.193 -17.705 13.225 1.00 66.12 179 ASP A CA 1
ATOM 1498 C C . ASP A 1 179 ? -4.688 -17.324 11.811 1.00 66.12 179 ASP A C 1
ATOM 1500 O O . ASP A 1 179 ? -5.701 -17.799 11.306 1.00 66.12 179 ASP A O 1
ATOM 1504 N N . SER A 1 180 ? -3.996 -16.378 11.168 1.00 66.38 180 SER A N 1
ATOM 1505 C CA . SER A 1 180 ? -4.325 -15.927 9.810 1.00 66.38 180 SER A CA 1
ATOM 1506 C C . SER A 1 180 ? -3.475 -16.633 8.754 1.00 66.38 180 SER A C 1
ATOM 1508 O O . SER A 1 180 ? -2.286 -16.886 8.966 1.00 66.38 180 SER A O 1
ATOM 1510 N N . ARG A 1 181 ? -4.055 -16.887 7.573 1.00 64.81 181 ARG A N 1
ATOM 1511 C CA . ARG A 1 181 ? -3.326 -17.443 6.424 1.00 64.81 181 ARG A CA 1
ATOM 1512 C C . ARG A 1 181 ? -2.456 -16.366 5.777 1.00 64.81 181 ARG A C 1
ATOM 1514 O O . ARG A 1 181 ? -2.917 -15.266 5.471 1.00 64.81 181 ARG A O 1
ATOM 1521 N N . ILE A 1 182 ? -1.185 -16.691 5.562 1.00 58.81 182 ILE A N 1
ATOM 1522 C CA . ILE A 1 182 ? -0.198 -15.773 4.993 1.00 58.81 182 ILE A CA 1
ATOM 1523 C C . ILE A 1 182 ? 0.226 -16.321 3.638 1.00 58.81 182 ILE A C 1
ATOM 1525 O O . ILE A 1 182 ? 0.849 -17.380 3.577 1.00 58.81 182 ILE A O 1
ATOM 1529 N N . LEU A 1 183 ? -0.065 -15.577 2.572 1.00 57.59 183 LEU A N 1
ATOM 1530 C CA . LEU A 1 183 ? 0.580 -15.788 1.285 1.00 57.59 183 LEU A CA 1
ATOM 1531 C C . LEU A 1 183 ? 1.769 -14.836 1.211 1.00 57.59 183 LEU A C 1
ATOM 1533 O O . LEU A 1 183 ? 1.658 -13.646 0.913 1.00 57.59 183 LEU A O 1
ATOM 1537 N N . LEU A 1 184 ? 2.943 -15.372 1.530 1.00 54.72 184 LEU A N 1
ATOM 1538 C CA . LEU A 1 184 ? 4.176 -14.710 1.147 1.00 54.72 184 LEU A CA 1
ATOM 1539 C C . LEU A 1 184 ? 4.285 -14.865 -0.367 1.00 54.72 184 LEU A C 1
ATOM 1541 O O . LEU A 1 184 ? 4.509 -15.973 -0.845 1.00 54.72 184 LEU A O 1
ATOM 1545 N N . THR A 1 185 ? 4.148 -13.773 -1.121 1.00 52.19 185 THR A N 1
ATOM 1546 C CA . THR A 1 185 ? 4.672 -13.749 -2.490 1.00 52.19 185 THR A CA 1
ATOM 1547 C C . THR A 1 185 ? 6.183 -13.872 -2.348 1.00 52.19 185 THR A C 1
ATOM 1549 O O . THR A 1 185 ? 6.873 -12.897 -2.037 1.00 52.19 185 THR A O 1
ATOM 1552 N N . PHE A 1 186 ? 6.669 -15.114 -2.402 1.00 39.25 186 PHE A N 1
ATOM 1553 C CA . PHE A 1 186 ? 8.061 -15.439 -2.154 1.00 39.25 186 PHE A CA 1
ATOM 1554 C C . PHE A 1 186 ? 8.949 -14.748 -3.186 1.00 39.25 186 PHE A C 1
ATOM 1556 O O . PHE A 1 186 ? 8.593 -14.503 -4.337 1.00 39.25 186 PHE A O 1
ATOM 1563 N N . GLN A 1 187 ? 10.150 -14.444 -2.715 1.00 42.53 187 GLN A N 1
ATOM 1564 C CA . GLN A 1 187 ? 11.239 -13.744 -3.383 1.00 42.53 187 GLN A CA 1
ATOM 1565 C C . GLN A 1 187 ? 11.752 -14.431 -4.665 1.00 42.53 187 GLN A C 1
ATOM 1567 O O . GLN A 1 187 ? 12.684 -13.929 -5.284 1.00 42.53 187 GLN A O 1
ATOM 1572 N N . THR A 1 188 ? 11.162 -15.558 -5.065 1.00 38.12 188 THR A N 1
ATOM 1573 C CA . THR A 1 188 ? 11.499 -16.331 -6.265 1.00 38.12 188 THR A CA 1
ATOM 1574 C C . THR A 1 188 ? 11.093 -15.658 -7.566 1.00 38.12 188 THR A C 1
ATOM 1576 O O . THR A 1 188 ? 11.640 -16.002 -8.602 1.00 38.12 188 THR A O 1
ATOM 1579 N N . MET A 1 189 ? 10.244 -14.632 -7.542 1.00 40.09 189 MET A N 1
ATOM 1580 C CA . MET A 1 189 ? 9.989 -13.831 -8.741 1.00 40.09 189 MET A CA 1
ATOM 1581 C C . MET A 1 189 ? 10.955 -12.643 -8.844 1.00 40.09 189 MET A C 1
ATOM 1583 O O . MET A 1 189 ? 10.548 -11.493 -8.994 1.00 40.09 189 MET A O 1
ATOM 1587 N N . ALA A 1 190 ? 12.250 -12.916 -8.685 1.00 38.00 190 ALA A N 1
ATOM 1588 C CA . ALA A 1 190 ? 13.343 -11.954 -8.824 1.00 38.00 190 ALA A CA 1
ATOM 1589 C C . ALA A 1 190 ? 13.855 -11.840 -10.274 1.00 38.00 190 ALA A C 1
ATOM 1591 O O . ALA A 1 190 ? 14.905 -11.243 -10.513 1.00 38.00 190 ALA A O 1
ATOM 1592 N N . GLU A 1 191 ? 13.122 -12.370 -11.251 1.00 43.50 191 GLU A N 1
ATOM 1593 C CA . GLU A 1 191 ? 13.452 -12.244 -12.667 1.00 43.50 191 GLU A CA 1
ATOM 1594 C C . GLU A 1 191 ? 12.796 -10.992 -13.257 1.00 43.50 191 GLU A C 1
ATOM 1596 O O . GLU A 1 191 ? 11.669 -11.019 -13.720 1.00 43.50 191 GLU A O 1
ATOM 1601 N N . ASN A 1 192 ? 13.528 -9.875 -13.182 1.00 46.81 192 ASN A N 1
ATOM 1602 C CA . ASN A 1 192 ? 13.494 -8.647 -14.002 1.00 46.81 192 ASN A CA 1
ATOM 1603 C C . ASN A 1 192 ? 12.172 -7.929 -14.387 1.00 46.81 192 ASN A C 1
ATOM 1605 O O . ASN A 1 192 ? 12.276 -6.791 -14.849 1.00 46.81 192 ASN A O 1
ATOM 1609 N N . LEU A 1 193 ? 10.975 -8.493 -14.210 1.00 48.62 193 LEU A N 1
ATOM 1610 C CA . LEU A 1 193 ? 9.735 -8.044 -14.870 1.00 48.62 193 LEU A CA 1
ATOM 1611 C C . LEU A 1 193 ? 8.495 -8.048 -13.957 1.00 48.62 193 LEU A C 1
ATOM 1613 O O . LEU A 1 193 ? 7.463 -7.472 -14.289 1.00 48.62 193 LEU A O 1
ATOM 1617 N N . THR A 1 194 ? 8.630 -8.560 -12.738 1.00 52.28 194 THR A N 1
ATOM 1618 C CA . THR A 1 194 ? 7.531 -8.798 -11.793 1.00 52.28 194 THR A CA 1
ATOM 1619 C C . THR A 1 194 ? 6.847 -7.563 -11.232 1.00 52.28 194 THR A C 1
ATOM 1621 O O . THR A 1 194 ? 5.765 -7.660 -10.654 1.00 52.28 194 THR A O 1
ATOM 1624 N N . LEU A 1 195 ? 7.499 -6.406 -11.296 1.00 52.81 195 LEU A N 1
ATOM 1625 C CA . LEU A 1 195 ? 7.003 -5.165 -10.718 1.00 52.81 195 LEU A CA 1
ATOM 1626 C C . LEU A 1 195 ? 7.140 -4.053 -11.756 1.00 52.81 195 LEU A C 1
ATOM 1628 O O . LEU A 1 195 ? 8.206 -3.446 -11.844 1.00 52.81 195 LEU A O 1
ATOM 1632 N N . CYS A 1 196 ? 6.081 -3.680 -12.483 1.00 54.44 196 CYS A N 1
ATOM 1633 C CA . CYS A 1 196 ? 6.224 -2.536 -13.399 1.00 54.44 196 CYS A CA 1
ATOM 1634 C C . CYS A 1 196 ? 6.240 -1.179 -12.690 1.00 54.44 196 CYS A C 1
ATOM 1636 O O . CYS A 1 196 ? 6.267 -0.137 -13.337 1.00 54.44 196 CYS A O 1
ATOM 1638 N N . ARG A 1 197 ? 6.265 -1.123 -11.355 1.00 60.84 197 ARG A N 1
ATOM 1639 C CA . ARG A 1 197 ? 6.625 0.102 -10.619 1.00 60.84 197 ARG A CA 1
ATOM 1640 C C . ARG A 1 197 ? 7.586 -0.236 -9.485 1.00 60.84 197 ARG A C 1
ATOM 1642 O O . ARG A 1 197 ? 8.113 -1.328 -9.380 1.00 60.84 197 ARG A O 1
ATOM 1649 N N . ILE A 1 198 ? 7.789 0.714 -8.578 1.00 48.78 198 ILE A N 1
ATOM 1650 C CA . ILE A 1 198 ? 8.685 0.538 -7.430 1.00 48.78 198 ILE A CA 1
ATOM 1651 C C . ILE A 1 198 ? 8.165 -0.532 -6.443 1.00 48.78 198 ILE A C 1
ATOM 1653 O O . ILE A 1 198 ? 8.967 -1.208 -5.806 1.00 48.78 198 ILE A O 1
ATOM 1657 N N . ARG A 1 199 ? 6.835 -0.665 -6.295 1.00 51.25 199 ARG A N 1
ATOM 1658 C CA . ARG A 1 199 ? 6.168 -1.550 -5.312 1.00 51.25 199 ARG A CA 1
ATOM 1659 C C . ARG A 1 199 ? 4.859 -2.189 -5.815 1.00 51.25 199 ARG A C 1
ATOM 1661 O O . ARG A 1 199 ? 4.090 -2.682 -5.003 1.00 51.25 199 ARG A O 1
ATOM 1668 N N . PHE A 1 200 ? 4.559 -2.108 -7.115 1.00 50.59 200 PHE A N 1
ATOM 1669 C CA . PHE A 1 200 ? 3.315 -2.652 -7.686 1.00 50.59 200 PHE A CA 1
ATOM 1670 C C . PHE A 1 200 ? 3.630 -3.800 -8.639 1.00 50.59 200 PHE A C 1
ATOM 1672 O O . PHE A 1 200 ? 4.532 -3.655 -9.464 1.00 50.59 200 PHE A O 1
ATOM 1679 N N . ILE A 1 201 ? 2.881 -4.893 -8.488 1.00 52.16 201 ILE A N 1
ATOM 1680 C CA . ILE A 1 201 ? 3.093 -6.216 -9.087 1.00 52.16 201 ILE A CA 1
ATOM 1681 C C . ILE A 1 201 ? 2.463 -6.321 -10.474 1.00 52.16 201 ILE A C 1
ATOM 1683 O O . ILE A 1 201 ? 1.398 -5.756 -10.707 1.00 52.16 201 ILE A O 1
ATOM 1687 N N . TRP A 1 202 ? 3.153 -7.032 -11.366 1.00 47.59 202 TRP A N 1
ATOM 1688 C CA . TRP A 1 202 ? 2.667 -7.489 -12.665 1.00 47.59 202 TRP A CA 1
ATOM 1689 C C . TRP A 1 202 ? 2.553 -9.016 -12.709 1.00 47.59 202 TRP A C 1
ATOM 1691 O O . TRP A 1 202 ? 1.430 -9.502 -12.745 1.00 47.59 202 TRP A O 1
ATOM 1701 N N . ASP A 1 203 ? 3.646 -9.773 -12.562 1.00 40.50 203 ASP A N 1
ATOM 1702 C CA . ASP A 1 203 ? 3.580 -11.252 -12.638 1.00 40.50 203 ASP A CA 1
ATOM 1703 C C . ASP A 1 203 ? 3.153 -11.927 -11.322 1.00 40.50 203 ASP A C 1
ATOM 1705 O O . ASP A 1 203 ? 2.599 -13.017 -11.317 1.00 40.50 203 ASP A O 1
ATOM 1709 N N . GLY A 1 204 ? 3.326 -11.273 -10.174 1.00 45.50 204 GLY A N 1
ATOM 1710 C CA . GLY A 1 204 ? 3.002 -11.857 -8.863 1.00 45.50 204 GLY A CA 1
ATOM 1711 C C . GLY A 1 204 ? 1.520 -11.920 -8.487 1.00 45.50 204 GLY A C 1
ATOM 1712 O O . GLY A 1 204 ? 1.213 -12.173 -7.328 1.00 45.50 204 GLY A O 1
ATOM 1713 N N . LEU A 1 205 ? 0.620 -11.640 -9.433 1.00 41.81 205 LEU A N 1
ATOM 1714 C CA . LEU A 1 205 ? -0.814 -11.940 -9.327 1.00 41.81 205 LEU A CA 1
ATOM 1715 C C . LEU A 1 205 ? -1.170 -13.289 -9.978 1.00 41.81 205 LEU A C 1
ATOM 1717 O O . LEU A 1 205 ? -2.302 -13.744 -9.848 1.00 41.81 205 LEU A O 1
ATOM 1721 N N . VAL A 1 206 ? -0.215 -13.906 -10.682 1.00 43.94 206 VAL A N 1
ATOM 1722 C CA . VAL A 1 206 ? -0.364 -15.163 -11.429 1.00 43.94 206 VAL A CA 1
ATOM 1723 C C . VAL A 1 206 ? 0.130 -16.359 -10.591 1.00 43.94 206 VAL A C 1
ATOM 1725 O O . VAL A 1 206 ? 0.256 -17.451 -11.114 1.00 43.94 206 VAL A O 1
ATOM 1728 N N . GLY A 1 207 ? 0.403 -16.200 -9.292 1.00 33.75 207 GLY A N 1
ATOM 1729 C CA . GLY A 1 207 ? 0.948 -17.258 -8.424 1.00 33.75 207 GLY A CA 1
ATOM 1730 C C . GLY A 1 207 ? 0.175 -17.459 -7.133 1.00 33.75 207 GLY A C 1
ATOM 1731 O O . GLY A 1 207 ? -0.469 -16.489 -6.675 1.00 33.75 207 GLY A O 1
#

Secondary structure (DSSP, 8-state):
----TT-TTHHHHHHHHTTPPPPHHHHHHHHHHHHHHHHHHHHHHHHHHTT-THIIIIIHHHHTTS-SS--HHHHHHHHHHHHHHHS-S-TT---HHHIIIIITTTHHHHTTTTTT--SSS-THHHHHHHHHHHHHHTT---EEE-PPPPHHHHHHHT--HHHHHHHHHHHHHHHHTTT-EEE---TT--SS-S-SSSS--SGGG--